Protein AF-K1TBC5-F1 (afdb_monomer_lite)

Structure (mmCIF, N/CA/C/O backbone):
data_AF-K1TBC5-F1
#
_entry.id   AF-K1TBC5-F1
#
loop_
_atom_site.group_PDB
_atom_site.id
_atom_site.type_symbol
_atom_site.label_atom_id
_atom_site.label_alt_id
_atom_site.label_comp_id
_atom_site.label_asym_id
_atom_site.label_entity_id
_atom_site.label_seq_id
_atom_site.pdbx_PDB_ins_code
_atom_site.Cartn_x
_atom_site.Cartn_y
_atom_site.Cartn_z
_atom_site.occupancy
_atom_site.B_iso_or_equiv
_atom_site.auth_seq_id
_atom_site.auth_comp_id
_atom_site.auth_asym_id
_atom_site.auth_atom_id
_atom_site.pdbx_PDB_model_num
ATOM 1 N N . MET A 1 1 ? -24.677 18.969 70.235 1.00 38.53 1 MET A N 1
ATOM 2 C CA . MET A 1 1 ? -24.499 18.097 69.056 1.00 38.53 1 MET A CA 1
ATOM 3 C C . MET A 1 1 ? -24.459 18.994 67.838 1.00 38.53 1 MET A C 1
ATOM 5 O O . MET A 1 1 ? -25.451 19.651 67.564 1.00 38.53 1 MET A O 1
ATOM 9 N N . TYR A 1 2 ? -23.302 19.089 67.189 1.00 34.50 2 TYR A N 1
ATOM 10 C CA . TYR A 1 2 ? -23.173 19.714 65.877 1.00 34.50 2 TYR A CA 1
ATOM 11 C C . TYR A 1 2 ? -23.436 18.625 64.837 1.00 34.50 2 TYR A C 1
ATOM 13 O O . TYR A 1 2 ? -22.704 17.640 64.802 1.00 34.50 2 TYR A O 1
ATOM 21 N N . PHE A 1 3 ? -24.482 18.780 64.030 1.00 36.00 3 PHE A N 1
ATOM 22 C CA . PHE A 1 3 ? -24.648 18.009 62.802 1.00 36.00 3 PHE A CA 1
ATOM 23 C C . PHE A 1 3 ? -24.231 18.915 61.645 1.00 36.00 3 PHE A C 1
ATOM 25 O O . PHE A 1 3 ? -24.979 19.806 61.251 1.00 36.00 3 PHE A O 1
ATOM 32 N N . SER A 1 4 ? -23.010 18.723 61.145 1.00 41.22 4 SER A N 1
ATOM 33 C CA . SER A 1 4 ? -22.585 19.288 59.865 1.00 41.22 4 SER A CA 1
ATOM 34 C C . SER A 1 4 ? -23.149 18.420 58.747 1.00 41.22 4 SER A C 1
ATOM 36 O O . SER A 1 4 ? -22.821 17.240 58.650 1.00 41.22 4 SER A O 1
ATOM 38 N N . ALA A 1 5 ? -23.993 19.009 57.905 1.00 41.38 5 ALA A N 1
ATOM 39 C CA . ALA A 1 5 ? -24.365 18.447 56.618 1.00 41.38 5 ALA A CA 1
ATOM 40 C C . ALA A 1 5 ? -23.248 18.769 55.613 1.00 41.38 5 ALA A C 1
ATOM 42 O O . ALA A 1 5 ? -23.143 19.900 55.143 1.00 41.38 5 ALA A O 1
ATOM 43 N N . CYS A 1 6 ? -22.398 17.791 55.296 1.00 47.84 6 CYS A N 1
ATOM 44 C CA . CYS A 1 6 ? -21.614 17.837 54.065 1.00 47.84 6 CYS A CA 1
ATOM 45 C C . CYS A 1 6 ? -22.544 17.425 52.924 1.00 47.84 6 CYS A C 1
ATOM 47 O O . CYS A 1 6 ? -22.905 16.255 52.812 1.00 47.84 6 CYS A O 1
ATOM 49 N N . GLN A 1 7 ? -22.937 18.383 52.084 1.00 46.69 7 GLN A N 1
ATOM 50 C CA . GLN A 1 7 ? -23.385 18.080 50.730 1.00 46.69 7 GLN A CA 1
ATOM 51 C C . GLN A 1 7 ? -22.176 17.512 49.983 1.00 46.69 7 GLN A C 1
ATOM 53 O O . GLN A 1 7 ? -21.317 18.254 49.512 1.00 46.69 7 GLN A O 1
ATOM 58 N N . GLY A 1 8 ? -22.078 16.184 49.945 1.00 39.03 8 GLY A N 1
ATOM 59 C CA . GLY A 1 8 ? -21.295 15.503 48.929 1.00 39.03 8 GLY A CA 1
ATOM 60 C C . GLY A 1 8 ? -21.964 15.791 47.596 1.00 39.03 8 GLY A C 1
ATOM 61 O O . GLY A 1 8 ? -23.083 15.350 47.356 1.00 39.03 8 GLY A O 1
ATOM 62 N N . SER A 1 9 ? -21.308 16.603 46.777 1.00 43.19 9 SER A N 1
ATOM 63 C CA . SER A 1 9 ? -21.609 16.755 45.361 1.00 43.19 9 SER A CA 1
ATOM 64 C C . SER A 1 9 ? -21.303 15.429 44.667 1.00 43.19 9 SER A C 1
ATOM 66 O O . SER A 1 9 ? -20.216 15.234 44.124 1.00 43.19 9 SER A O 1
ATOM 68 N N . GLU A 1 10 ? -22.232 14.487 44.769 1.00 48.06 10 GLU A N 1
ATOM 69 C CA . GLU A 1 10 ? -22.365 13.437 43.774 1.00 48.06 10 GLU A CA 1
ATOM 70 C C . GLU A 1 10 ? -22.897 14.073 42.484 1.00 48.06 10 GLU A C 1
ATOM 72 O O . GLU A 1 10 ? -23.695 15.009 42.518 1.00 48.06 10 GLU A O 1
ATOM 77 N N . GLU A 1 11 ? -22.404 13.551 41.365 1.00 47.56 11 GLU A N 1
ATOM 78 C CA . GLU A 1 11 ? -22.833 13.842 39.997 1.00 47.56 11 GLU A CA 1
ATOM 79 C C . GLU A 1 11 ? -22.470 15.220 39.439 1.00 47.56 11 GLU A C 1
ATOM 81 O O . GLU A 1 11 ? -23.257 16.159 39.401 1.00 47.56 11 GLU A O 1
ATOM 86 N N . LEU A 1 12 ? -21.261 15.274 38.882 1.00 36.78 12 LEU A N 1
ATOM 87 C CA . LEU A 1 12 ? -21.052 15.620 37.473 1.00 36.78 12 LEU A CA 1
ATOM 88 C C . LEU A 1 12 ? -19.679 15.068 37.053 1.00 36.78 12 LEU A C 1
ATOM 90 O O . LEU A 1 12 ? -18.797 15.796 36.604 1.00 36.78 12 LEU A O 1
ATOM 94 N N . GLU A 1 13 ? -19.490 13.748 37.179 1.00 40.28 13 GLU A N 1
ATOM 95 C CA . GLU A 1 13 ? -18.626 13.070 36.210 1.00 40.28 13 GLU A CA 1
ATOM 96 C C . GLU A 1 13 ? -19.380 13.128 34.886 1.00 40.28 13 GLU A C 1
ATOM 98 O O . GLU A 1 13 ? -20.190 12.272 34.541 1.00 40.28 13 GLU A O 1
ATOM 103 N N . GLN A 1 14 ? -19.175 14.233 34.176 1.00 37.25 14 GLN A N 1
ATOM 104 C CA . GLN A 1 14 ? -19.421 14.307 32.755 1.00 37.25 14 GLN A CA 1
ATOM 105 C C . GLN A 1 14 ? -18.637 13.135 32.167 1.00 37.25 14 GLN A C 1
ATOM 107 O O . GLN A 1 14 ? -17.408 13.171 32.143 1.00 37.25 14 GLN A O 1
ATOM 112 N N . SER A 1 15 ? -19.336 12.059 31.810 1.00 40.81 15 SER A N 1
ATOM 113 C CA . SER A 1 15 ? -18.762 10.887 31.170 1.00 40.81 15 SER A CA 1
ATOM 114 C C . SER A 1 15 ? -18.142 11.345 29.857 1.00 40.81 15 SER A C 1
ATOM 116 O O . SER A 1 15 ? -18.797 11.369 28.817 1.00 40.81 15 SER A O 1
ATOM 118 N N . GLN A 1 16 ? -16.882 11.773 29.916 1.00 40.97 16 GLN A N 1
ATOM 119 C CA . GLN A 1 16 ? -15.989 11.746 28.779 1.00 40.97 16 GLN A CA 1
ATOM 120 C C . GLN A 1 16 ? -15.916 10.271 28.406 1.00 40.97 16 GLN A C 1
ATOM 122 O O . GLN A 1 16 ? -15.147 9.511 28.999 1.00 40.97 16 GLN A O 1
ATOM 127 N N . GLU A 1 17 ? -16.770 9.837 27.476 1.00 48.50 17 GLU A N 1
ATOM 128 C CA . GLU A 1 17 ? -16.445 8.671 26.669 1.00 48.50 17 GLU A CA 1
ATOM 129 C C . GLU A 1 17 ? -15.002 8.891 26.226 1.00 48.50 17 GLU A C 1
ATOM 131 O O . GLU A 1 17 ? -14.695 9.863 25.535 1.00 48.50 17 GLU A O 1
ATOM 136 N N . LYS A 1 18 ? -14.080 8.071 26.740 1.00 57.72 18 LYS A N 1
ATOM 137 C CA . LYS A 1 18 ? -12.703 8.095 26.268 1.00 57.72 18 LYS A CA 1
ATOM 138 C C . LYS A 1 18 ? -12.789 7.833 24.775 1.00 57.72 18 LYS A C 1
ATOM 140 O O . LYS A 1 18 ? -13.127 6.729 24.367 1.00 57.72 18 LYS A O 1
ATOM 145 N N . GLU A 1 19 ? -12.525 8.855 23.981 1.00 74.31 19 GLU A N 1
ATOM 14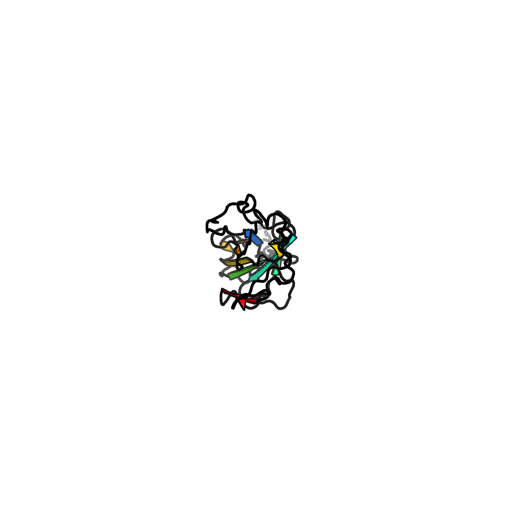6 C CA . GLU A 1 19 ? -12.468 8.734 22.537 1.00 74.31 19 GLU A CA 1
ATOM 147 C C . GLU A 1 19 ? -11.312 7.785 22.182 1.00 74.31 19 GLU A C 1
ATOM 149 O O . GLU A 1 19 ? -10.136 8.150 22.226 1.00 74.31 19 GLU A O 1
ATOM 154 N N . TYR A 1 20 ? -11.645 6.522 21.899 1.00 91.06 20 TYR A N 1
ATOM 155 C CA . TYR A 1 20 ? -10.687 5.487 21.516 1.00 91.06 20 TYR A CA 1
ATOM 156 C C . TYR A 1 20 ? -10.276 5.728 20.070 1.00 91.06 20 TYR A C 1
ATOM 158 O O . TYR A 1 20 ? -10.882 5.201 19.139 1.00 91.06 20 TYR A O 1
ATOM 166 N N . THR A 1 21 ? -9.285 6.592 19.879 1.00 94.81 21 THR A N 1
ATOM 167 C CA . THR A 1 21 ? -8.806 6.988 18.553 1.00 94.81 21 THR A CA 1
ATOM 168 C C . THR A 1 21 ? -7.843 5.959 17.968 1.00 94.81 21 THR A C 1
ATOM 170 O O . THR A 1 21 ? -7.110 5.267 18.676 1.00 94.81 21 THR A O 1
ATOM 173 N N . VAL A 1 22 ? -7.872 5.835 16.646 1.00 97.19 22 VAL A N 1
ATOM 174 C CA . VAL A 1 22 ? -6.879 5.093 15.872 1.00 97.19 22 VAL A CA 1
ATOM 175 C C . VAL A 1 22 ? -5.716 6.028 15.570 1.00 97.19 22 VAL A C 1
ATOM 177 O O . VAL A 1 22 ? -5.921 7.164 15.149 1.00 97.19 22 VAL A O 1
ATOM 180 N N . SER A 1 23 ? -4.495 5.531 15.730 1.00 97.38 23 SER A N 1
ATOM 181 C CA . SER A 1 23 ? -3.282 6.148 15.185 1.00 97.38 23 SER A CA 1
ATOM 182 C C . SER A 1 23 ? -2.530 5.136 14.325 1.00 97.38 23 SER A C 1
ATOM 184 O O . SER A 1 23 ? -2.713 3.931 14.494 1.00 97.38 23 SER A O 1
ATOM 186 N N . ILE A 1 24 ? -1.728 5.613 13.370 1.00 98.12 24 ILE A N 1
ATOM 187 C CA . ILE A 1 24 ? -1.038 4.757 12.400 1.00 98.12 24 ILE A CA 1
ATOM 188 C C . ILE A 1 24 ? 0.475 4.947 12.489 1.00 98.12 24 ILE A C 1
ATOM 190 O O . ILE A 1 24 ? 0.992 6.064 12.482 1.00 98.12 24 ILE A O 1
ATOM 194 N N . MET A 1 25 ? 1.192 3.827 12.445 1.00 97.38 25 MET A N 1
ATOM 195 C CA . MET A 1 25 ? 2.605 3.781 12.090 1.00 97.38 25 MET A CA 1
ATOM 196 C C . MET A 1 25 ? 2.773 2.841 10.899 1.00 97.38 25 MET A C 1
ATOM 198 O O . MET A 1 25 ? 2.308 1.707 10.942 1.00 97.38 25 MET A O 1
ATOM 202 N N . ALA A 1 26 ? 3.490 3.266 9.863 1.00 97.25 26 ALA A N 1
ATOM 203 C CA . ALA A 1 26 ? 3.762 2.429 8.699 1.00 97.25 26 ALA A CA 1
ATOM 204 C C . ALA A 1 26 ? 5.257 2.356 8.388 1.00 97.25 26 ALA A C 1
ATOM 206 O O . ALA A 1 26 ? 5.973 3.356 8.450 1.00 97.25 26 ALA A O 1
ATOM 207 N N . ARG A 1 27 ? 5.724 1.153 8.049 1.00 94.44 27 ARG A N 1
ATOM 208 C CA . ARG A 1 27 ? 7.062 0.875 7.522 1.00 94.44 27 ARG A CA 1
ATOM 209 C C . ARG A 1 27 ? 6.950 -0.058 6.325 1.00 94.44 27 ARG A C 1
ATOM 211 O O . ARG A 1 27 ? 6.086 -0.934 6.312 1.00 94.44 27 ARG A O 1
ATOM 218 N N . ILE A 1 28 ? 7.863 0.095 5.373 1.00 93.31 28 ILE A N 1
ATOM 219 C CA . ILE A 1 28 ? 8.010 -0.822 4.244 1.00 93.31 28 ILE A CA 1
ATOM 220 C C . ILE A 1 28 ? 8.953 -1.947 4.669 1.00 93.31 28 ILE A C 1
ATOM 222 O O . ILE A 1 28 ? 10.021 -1.717 5.244 1.00 93.31 28 ILE A O 1
ATOM 226 N N . GLY A 1 29 ? 8.501 -3.180 4.475 1.00 84.75 29 GLY A N 1
ATOM 227 C CA . GLY A 1 29 ? 9.265 -4.376 4.773 1.00 84.75 29 GLY A CA 1
ATOM 228 C C . GLY A 1 29 ? 10.440 -4.508 3.819 1.00 84.75 29 GLY A C 1
ATOM 229 O O . GLY A 1 29 ? 10.369 -4.119 2.658 1.00 84.75 29 GLY A O 1
ATOM 230 N N . LYS A 1 30 ? 11.540 -5.094 4.294 1.00 73.06 30 LYS A N 1
ATOM 231 C CA . LYS A 1 30 ? 12.637 -5.446 3.393 1.00 73.06 30 LYS A CA 1
ATOM 232 C C . LYS A 1 30 ? 12.207 -6.627 2.533 1.00 73.06 30 LYS A C 1
ATOM 234 O O . LYS A 1 30 ? 11.885 -7.689 3.066 1.00 73.06 30 LYS A O 1
ATOM 239 N N . THR A 1 31 ? 12.286 -6.479 1.220 1.00 58.56 31 THR A N 1
ATOM 240 C CA . THR A 1 31 ? 12.193 -7.615 0.304 1.00 58.56 31 THR A CA 1
ATOM 241 C C . THR A 1 31 ? 13.450 -8.463 0.479 1.00 58.56 31 THR A C 1
ATOM 243 O O . THR A 1 31 ? 14.538 -8.089 0.045 1.00 58.56 31 THR A O 1
ATOM 246 N N . VAL A 1 32 ? 13.341 -9.592 1.181 1.00 50.19 32 VAL A N 1
ATOM 247 C CA . VAL A 1 32 ? 14.464 -10.526 1.329 1.00 50.19 32 VAL A CA 1
ATOM 248 C C . VAL A 1 32 ? 14.518 -11.415 0.088 1.00 50.19 32 VAL A C 1
ATOM 250 O O . VAL A 1 32 ? 13.864 -12.448 0.025 1.00 50.19 32 VAL A O 1
ATOM 253 N N . SER A 1 33 ? 15.289 -11.005 -0.917 1.00 46.41 33 SER A N 1
ATOM 254 C CA . SER A 1 33 ? 15.891 -11.917 -1.896 1.00 46.41 33 SER A CA 1
ATOM 255 C C . SER A 1 33 ? 17.035 -11.202 -2.610 1.00 46.41 33 SER A C 1
ATOM 257 O O . SER A 1 33 ? 16.839 -10.151 -3.214 1.00 46.41 33 SER A O 1
ATOM 259 N N . GLY A 1 34 ? 18.245 -11.750 -2.479 1.00 46.91 34 GLY A N 1
ATOM 260 C CA . GLY A 1 34 ? 19.481 -11.144 -2.961 1.00 46.91 34 GLY A CA 1
ATOM 261 C C . GLY A 1 34 ? 19.455 -10.883 -4.464 1.00 46.91 34 GLY A C 1
ATOM 262 O O . GLY A 1 34 ? 19.317 -11.806 -5.270 1.00 46.91 34 GLY A O 1
ATOM 263 N N . ALA A 1 35 ? 19.636 -9.620 -4.843 1.00 42.94 35 ALA A N 1
ATOM 264 C CA . ALA A 1 35 ? 19.900 -9.261 -6.222 1.00 42.94 35 ALA A CA 1
ATOM 265 C C . ALA A 1 35 ? 21.203 -9.943 -6.681 1.00 42.94 35 ALA A C 1
ATOM 267 O O . ALA A 1 35 ? 22.221 -9.911 -5.991 1.00 42.94 35 ALA A O 1
ATOM 268 N N . ARG A 1 36 ? 21.188 -10.566 -7.868 1.00 49.94 36 ARG A N 1
ATOM 269 C CA . ARG A 1 36 ? 22.409 -11.087 -8.520 1.00 49.94 36 ARG A CA 1
ATOM 270 C C . ARG A 1 36 ? 23.347 -9.966 -9.001 1.00 49.94 36 ARG A C 1
ATOM 272 O O . ARG A 1 36 ? 24.474 -10.251 -9.390 1.00 49.94 36 ARG A O 1
ATOM 279 N N . TYR A 1 37 ? 22.891 -8.713 -8.951 1.00 44.16 37 TYR A N 1
ATOM 280 C CA . TYR A 1 37 ? 23.628 -7.505 -9.309 1.00 44.16 37 TYR A CA 1
ATOM 281 C C . TYR A 1 37 ? 23.342 -6.429 -8.259 1.00 44.16 37 TYR A C 1
ATOM 283 O O . TYR A 1 37 ? 22.187 -6.230 -7.919 1.00 44.16 37 TYR A O 1
ATOM 291 N N . LEU A 1 38 ? 24.380 -5.767 -7.744 1.00 43.88 38 LEU A N 1
ATOM 292 C CA . LEU A 1 38 ? 24.268 -4.701 -6.743 1.00 43.88 38 LEU A CA 1
ATOM 293 C C . LEU A 1 38 ? 24.361 -3.335 -7.440 1.00 43.88 38 LEU A C 1
ATOM 295 O O . LEU A 1 38 ? 25.296 -3.108 -8.210 1.00 43.88 38 LEU A O 1
ATOM 299 N N . GLN A 1 39 ? 23.429 -2.423 -7.160 1.00 50.69 39 GLN A N 1
ATOM 300 C CA . GLN A 1 39 ? 23.577 -0.985 -7.433 1.00 50.69 39 GLN A CA 1
ATOM 301 C C . GLN A 1 39 ? 23.399 -0.166 -6.149 1.00 50.69 39 GLN A C 1
ATOM 303 O O . GLN A 1 39 ? 22.662 -0.567 -5.251 1.00 50.69 39 GLN A O 1
ATOM 308 N N . ASP A 1 40 ? 24.043 1.005 -6.089 1.00 47.47 40 ASP A N 1
ATOM 309 C CA . ASP A 1 40 ? 24.124 1.858 -4.890 1.00 47.47 40 ASP A CA 1
ATOM 310 C C . ASP A 1 40 ? 22.755 2.293 -4.329 1.00 47.47 40 ASP A C 1
ATOM 312 O O . ASP A 1 40 ? 22.625 2.507 -3.124 1.00 47.47 40 ASP A O 1
ATOM 316 N N . HIS A 1 41 ? 21.713 2.353 -5.166 1.00 51.91 41 HIS A N 1
ATOM 317 C CA . HIS A 1 41 ? 20.349 2.714 -4.756 1.00 51.91 41 HIS A CA 1
ATOM 318 C C . HIS A 1 41 ? 19.485 1.525 -4.295 1.00 51.91 41 HIS A C 1
ATOM 320 O O . HIS A 1 41 ? 18.437 1.741 -3.697 1.00 51.91 41 HIS A O 1
ATOM 326 N N . GLU A 1 42 ? 19.916 0.276 -4.507 1.00 55.31 42 GLU A N 1
ATOM 327 C CA . GLU A 1 42 ? 19.151 -0.931 -4.132 1.00 55.31 42 GLU A CA 1
ATOM 328 C C . GLU A 1 42 ? 19.376 -1.351 -2.662 1.00 55.31 42 GLU A C 1
ATOM 330 O O . GLU A 1 42 ? 18.675 -2.219 -2.147 1.00 55.31 42 GLU A O 1
ATOM 335 N N . ASN A 1 43 ? 20.331 -0.718 -1.964 1.00 53.31 43 ASN A N 1
ATOM 336 C CA . ASN A 1 43 ? 20.623 -0.960 -0.542 1.00 53.31 43 ASN A CA 1
ATOM 337 C C . ASN A 1 43 ? 19.919 0.019 0.414 1.00 53.31 43 ASN A C 1
ATOM 339 O O . ASN A 1 43 ? 19.998 -0.154 1.636 1.00 53.31 43 ASN A O 1
ATOM 343 N N . ALA A 1 44 ? 19.263 1.058 -0.109 1.00 60.28 44 ALA A N 1
ATOM 344 C CA . ALA A 1 44 ? 18.490 1.975 0.716 1.00 60.28 44 ALA A CA 1
ATOM 345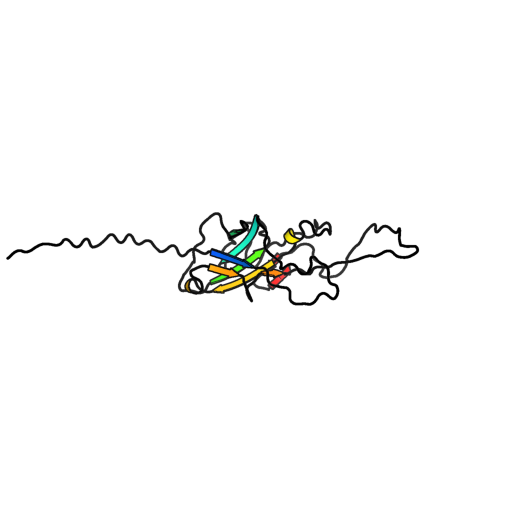 C C . ALA A 1 44 ? 17.267 1.240 1.281 1.00 60.28 44 ALA A C 1
ATOM 347 O O . ALA A 1 44 ? 16.569 0.517 0.573 1.00 60.28 44 ALA A O 1
ATOM 348 N N . ILE A 1 45 ? 17.016 1.402 2.580 1.00 69.12 45 ILE A N 1
ATOM 349 C CA . ILE A 1 45 ? 15.791 0.884 3.190 1.00 69.12 45 ILE A CA 1
ATOM 350 C C . ILE A 1 45 ? 14.630 1.651 2.558 1.00 69.12 45 ILE A C 1
ATOM 352 O O . ILE A 1 45 ? 14.582 2.872 2.694 1.00 69.12 45 ILE A O 1
ATOM 356 N N . ALA A 1 46 ? 13.720 0.946 1.882 1.00 83.44 46 ALA A N 1
ATOM 357 C CA . ALA A 1 46 ? 12.501 1.547 1.359 1.00 83.44 46 ALA A CA 1
ATOM 358 C C . ALA A 1 46 ? 11.745 2.246 2.499 1.00 83.44 46 ALA A C 1
ATOM 360 O O . ALA A 1 46 ? 11.546 1.683 3.582 1.00 83.44 46 ALA A O 1
ATOM 361 N N . SER A 1 47 ? 11.358 3.494 2.269 1.00 89.75 47 SER A N 1
ATOM 362 C CA . SER A 1 47 ? 10.709 4.334 3.268 1.00 89.75 47 SER A CA 1
ATOM 363 C C . SER A 1 47 ? 9.688 5.240 2.612 1.00 89.75 47 SER A C 1
ATOM 365 O O . SER A 1 47 ? 9.925 5.730 1.512 1.00 89.75 47 SER A O 1
ATOM 367 N N . PHE A 1 48 ? 8.612 5.523 3.339 1.00 93.94 48 PHE A N 1
ATOM 368 C CA . PHE A 1 48 ? 7.668 6.559 2.949 1.00 93.94 48 PHE A CA 1
ATOM 369 C C . PHE A 1 48 ? 8.316 7.943 3.031 1.00 93.94 48 PHE A C 1
ATOM 371 O O . PHE A 1 48 ? 9.071 8.244 3.963 1.00 93.94 48 PHE A O 1
ATOM 378 N N . SER A 1 49 ? 8.000 8.777 2.055 1.00 93.69 49 SER A N 1
ATOM 379 C CA . SER A 1 49 ? 8.421 10.163 1.933 1.00 93.69 49 SER A CA 1
ATOM 380 C C . SER A 1 49 ? 7.315 11.105 2.382 1.00 93.69 49 SER A C 1
ATOM 382 O O . SER A 1 49 ? 6.132 10.768 2.417 1.00 93.69 49 SER A O 1
ATOM 384 N N . LYS A 1 50 ? 7.693 12.332 2.748 1.00 95.31 50 LYS A N 1
ATOM 385 C CA . LYS A 1 50 ? 6.712 13.373 3.063 1.00 95.31 50 LYS A CA 1
ATOM 386 C C . LYS A 1 50 ? 5.722 13.507 1.902 1.00 95.31 50 LYS A C 1
ATOM 388 O O . LYS A 1 50 ? 6.150 13.576 0.757 1.00 95.31 50 LYS A O 1
ATOM 393 N N . THR A 1 51 ? 4.438 13.632 2.226 1.00 94.38 51 THR A N 1
ATOM 394 C CA . THR A 1 51 ? 3.277 13.682 1.316 1.00 94.38 51 THR A CA 1
ATOM 395 C C . THR A 1 51 ? 2.779 12.351 0.766 1.00 94.38 51 THR A C 1
ATOM 397 O O . THR A 1 51 ? 1.689 12.352 0.197 1.00 94.38 51 THR A O 1
ATOM 400 N N . ASP A 1 52 ? 3.476 11.239 1.022 1.00 95.88 52 ASP A N 1
ATOM 401 C CA . ASP A 1 52 ? 2.925 9.913 0.743 1.00 95.88 52 ASP A CA 1
ATOM 402 C C . ASP A 1 52 ? 1.617 9.709 1.496 1.00 95.88 52 ASP A C 1
ATOM 404 O O . ASP A 1 52 ? 1.491 10.066 2.673 1.00 95.88 52 ASP A O 1
ATOM 408 N N . ASP A 1 53 ? 0.647 9.102 0.823 1.00 96.94 53 ASP A N 1
ATOM 409 C CA . ASP A 1 53 ? -0.643 8.789 1.398 1.00 96.94 53 ASP A CA 1
ATOM 410 C C . ASP A 1 53 ? -1.046 7.328 1.205 1.00 96.94 53 ASP A C 1
ATOM 412 O O . ASP A 1 53 ? -0.828 6.705 0.167 1.00 96.94 53 ASP A O 1
ATOM 416 N N . ILE A 1 54 ? -1.660 6.778 2.249 1.00 97.69 54 ILE A N 1
ATOM 417 C CA . ILE A 1 54 ? -2.155 5.403 2.302 1.00 97.69 54 ILE A CA 1
ATOM 418 C C . ILE A 1 54 ? -3.653 5.399 2.568 1.00 97.69 54 ILE A C 1
ATOM 420 O O . ILE A 1 54 ? -4.181 6.276 3.258 1.00 97.69 54 ILE A O 1
ATOM 424 N N . GLY A 1 55 ? -4.341 4.393 2.043 1.00 97.31 55 GLY A N 1
ATOM 425 C CA . GLY A 1 55 ? -5.702 4.078 2.461 1.00 97.31 55 GLY A CA 1
ATOM 426 C C . GLY A 1 55 ? -5.678 2.982 3.517 1.00 97.31 55 GLY A C 1
ATOM 427 O O . GLY A 1 55 ? -4.954 2.001 3.361 1.00 97.31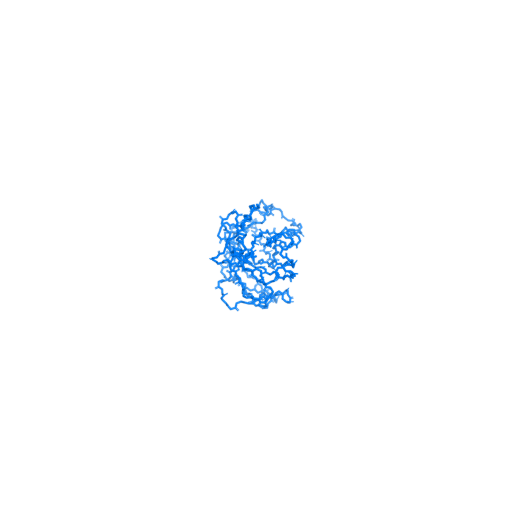 55 GLY A O 1
ATOM 428 N N . VAL A 1 56 ? -6.456 3.144 4.589 1.00 97.75 56 VAL A N 1
ATOM 429 C CA . VAL A 1 56 ? -6.567 2.161 5.677 1.00 97.75 56 VAL A CA 1
ATOM 430 C C . VAL A 1 56 ? -8.028 1.796 5.910 1.00 97.75 56 VAL A C 1
ATOM 432 O O . VAL A 1 56 ? -8.845 2.657 6.231 1.00 97.75 56 VAL A O 1
ATOM 435 N N . PHE A 1 57 ? -8.348 0.513 5.785 1.00 97.31 57 PHE A N 1
ATOM 436 C CA . PHE A 1 57 ? -9.644 -0.074 6.114 1.00 97.31 57 PHE A CA 1
ATOM 437 C C . PHE A 1 57 ? -9.639 -0.616 7.552 1.00 97.31 57 PHE A C 1
ATOM 439 O O . PHE A 1 57 ? -8.628 -1.168 7.991 1.00 97.31 57 PHE A O 1
ATOM 446 N N . MET A 1 58 ? -10.778 -0.533 8.251 1.00 97.00 58 MET A N 1
ATOM 447 C CA . MET A 1 58 ? -11.047 -1.261 9.501 1.00 97.00 58 MET A CA 1
ATOM 448 C C . MET A 1 58 ? -12.179 -2.271 9.265 1.00 97.00 58 MET A C 1
ATOM 450 O O . MET A 1 58 ? -13.355 -1.915 9.133 1.00 97.00 58 MET A O 1
ATOM 454 N N . ASP A 1 59 ? -11.813 -3.547 9.199 1.00 95.69 59 ASP A N 1
ATOM 455 C CA . ASP A 1 59 ? -12.651 -4.676 8.794 1.00 95.69 59 ASP A CA 1
ATOM 456 C C . ASP A 1 59 ? -13.239 -4.533 7.384 1.00 95.69 59 ASP A C 1
ATOM 458 O O . ASP A 1 59 ? -12.575 -4.894 6.417 1.00 95.69 59 ASP A O 1
ATOM 462 N N . ASN A 1 60 ? -14.484 -4.061 7.272 1.00 93.38 60 ASN A N 1
ATOM 463 C CA . ASN A 1 60 ? -15.253 -3.922 6.029 1.00 93.38 60 ASN A CA 1
ATOM 464 C C . ASN A 1 60 ? -15.673 -2.462 5.768 1.00 93.38 60 ASN A C 1
ATOM 466 O O . ASN A 1 60 ? -16.503 -2.213 4.896 1.00 93.38 60 ASN A O 1
ATOM 470 N N . ASP A 1 61 ? -15.165 -1.506 6.552 1.00 92.44 61 ASP A N 1
ATOM 471 C CA . ASP A 1 61 ? -15.467 -0.088 6.333 1.00 92.44 61 ASP A CA 1
ATOM 472 C C . ASP A 1 61 ? -14.770 0.449 5.091 1.00 92.44 61 ASP A C 1
ATOM 474 O O . ASP A 1 61 ? -13.908 -0.204 4.517 1.00 92.44 61 ASP A O 1
ATOM 478 N N . SER A 1 62 ? -15.125 1.669 4.694 1.00 92.31 62 SER A N 1
ATOM 479 C CA . SER A 1 62 ? -14.405 2.413 3.664 1.00 92.31 62 SER A CA 1
ATOM 480 C C . SER A 1 62 ? -12.991 2.780 4.117 1.00 92.31 62 SER A C 1
ATOM 482 O O . SER A 1 62 ? -12.750 3.034 5.299 1.00 92.31 62 SER A O 1
ATOM 484 N N . ALA A 1 63 ? -12.064 2.859 3.160 1.00 94.81 63 ALA A N 1
ATOM 485 C CA . ALA A 1 63 ? -10.712 3.319 3.434 1.00 94.81 63 ALA A CA 1
ATOM 486 C C . ALA A 1 63 ? -10.722 4.758 3.958 1.00 94.81 63 ALA A C 1
ATOM 488 O O . ALA A 1 63 ? -11.344 5.651 3.376 1.00 94.81 63 ALA A O 1
ATOM 489 N N . VAL A 1 64 ? -9.975 4.990 5.033 1.00 95.75 64 VAL A N 1
ATOM 490 C CA . VAL A 1 64 ? -9.615 6.332 5.479 1.00 95.75 64 VAL A CA 1
ATOM 491 C C . VAL A 1 64 ? -8.239 6.669 4.929 1.00 95.75 64 VAL A C 1
ATOM 493 O O . VAL A 1 64 ? -7.308 5.871 5.035 1.00 95.75 64 VAL A O 1
ATOM 496 N N . ARG A 1 65 ? -8.112 7.865 4.357 1.00 97.00 65 ARG A N 1
ATOM 497 C CA . ARG A 1 65 ? -6.846 8.395 3.857 1.00 97.00 65 ARG A CA 1
ATOM 498 C C . ARG A 1 65 ? -5.978 8.892 5.011 1.00 97.00 65 ARG A C 1
ATOM 500 O O . ARG A 1 65 ? -6.437 9.699 5.823 1.00 97.00 65 ARG A O 1
ATOM 507 N N . TRP A 1 66 ? -4.722 8.466 5.026 1.00 97.88 66 TRP A N 1
ATOM 508 C CA . TRP A 1 66 ? -3.685 8.946 5.935 1.00 97.88 66 TRP A CA 1
ATOM 509 C C . TRP A 1 66 ? -2.517 9.504 5.134 1.00 97.88 66 TRP A C 1
ATOM 511 O O . TRP A 1 66 ? -2.123 8.894 4.150 1.00 97.88 66 TRP A O 1
ATOM 521 N N . ILE A 1 67 ? -1.959 10.634 5.557 1.00 97.88 67 ILE A N 1
ATOM 522 C CA . ILE A 1 67 ? -0.862 11.333 4.879 1.00 97.88 67 ILE A CA 1
ATOM 523 C C . ILE A 1 67 ? 0.336 11.398 5.819 1.00 97.88 67 ILE A C 1
ATOM 525 O O . ILE A 1 67 ? 0.197 11.788 6.984 1.00 97.88 67 ILE A O 1
ATOM 529 N N . PHE A 1 68 ? 1.511 11.048 5.309 1.00 97.88 68 PHE A N 1
ATOM 530 C CA . PHE A 1 68 ? 2.763 11.144 6.037 1.00 97.88 68 PHE A CA 1
ATOM 531 C C . PHE A 1 68 ? 3.333 12.565 5.967 1.00 97.88 68 PHE A C 1
ATOM 533 O O . PHE A 1 68 ? 3.632 13.092 4.894 1.00 97.88 68 PHE A O 1
ATOM 540 N N . ASP A 1 69 ? 3.526 13.202 7.121 1.00 95.94 69 ASP A N 1
ATOM 541 C CA . ASP A 1 69 ? 4.085 14.561 7.203 1.00 95.94 69 ASP A CA 1
ATOM 542 C C . ASP A 1 69 ? 5.632 14.597 7.211 1.00 95.94 69 ASP A C 1
ATOM 544 O O . ASP A 1 69 ? 6.235 15.676 7.184 1.00 95.94 69 ASP A O 1
ATOM 548 N N . GLY A 1 70 ? 6.269 13.419 7.202 1.00 94.06 70 GLY A N 1
ATOM 549 C CA . GLY A 1 70 ? 7.711 13.210 7.371 1.00 94.06 70 GLY A CA 1
ATOM 550 C C . GLY A 1 70 ? 8.104 12.667 8.753 1.00 94.06 70 GLY A C 1
ATOM 551 O O . GLY A 1 70 ? 9.230 12.212 8.932 1.00 94.06 70 GLY A O 1
ATOM 552 N N . THR A 1 71 ? 7.188 12.694 9.721 1.00 94.25 71 THR A N 1
ATOM 553 C CA . THR A 1 71 ? 7.361 12.187 11.094 1.00 94.25 71 THR A CA 1
ATOM 554 C C . THR A 1 71 ? 6.214 11.268 11.507 1.00 94.25 71 THR A C 1
ATOM 556 O O . THR A 1 71 ? 6.450 10.226 12.118 1.00 94.25 71 THR A O 1
ATOM 559 N N . SER A 1 72 ? 4.976 11.631 11.176 1.00 95.38 72 SER A N 1
ATOM 560 C CA . SER A 1 72 ? 3.760 10.955 11.614 1.00 95.38 72 SER A CA 1
ATOM 561 C C . SER A 1 72 ? 2.736 10.815 10.489 1.00 95.38 72 SER A C 1
ATOM 563 O O . SER A 1 72 ? 2.767 11.547 9.497 1.00 95.38 72 SER A O 1
ATOM 565 N N . TRP A 1 73 ? 1.837 9.842 10.641 1.00 98.06 73 TRP A N 1
ATOM 566 C CA . TRP A 1 73 ? 0.680 9.669 9.768 1.00 98.06 73 TRP A CA 1
ATOM 567 C C . TRP A 1 73 ? -0.508 10.420 10.351 1.00 98.06 73 TRP A C 1
ATOM 569 O 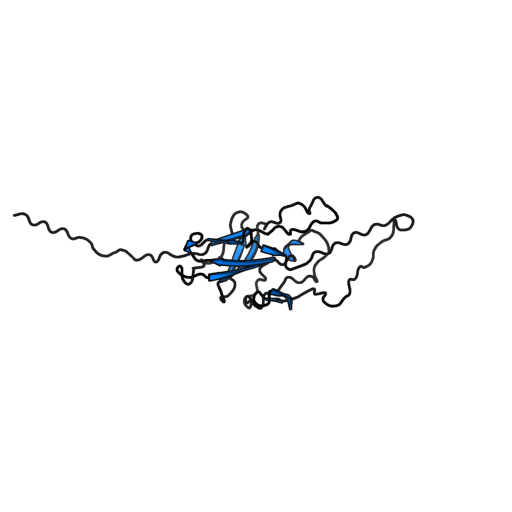O . TRP A 1 73 ? -0.886 10.202 11.502 1.00 98.06 73 TRP A O 1
ATOM 579 N N . THR A 1 74 ? -1.117 11.280 9.543 1.00 97.12 74 THR A N 1
ATOM 580 C CA . THR A 1 74 ? -2.251 12.120 9.948 1.00 97.12 74 THR A CA 1
ATOM 581 C C . THR A 1 74 ? -3.431 11.925 9.009 1.00 97.12 74 THR A C 1
ATOM 583 O O . THR A 1 74 ? -3.266 11.506 7.867 1.00 97.12 74 THR A O 1
ATOM 586 N N . THR A 1 75 ? -4.637 12.222 9.477 1.00 96.38 75 THR A N 1
ATOM 587 C CA . THR A 1 75 ? -5.860 12.155 8.672 1.00 96.38 75 THR A CA 1
ATOM 588 C C . THR A 1 75 ? -6.739 13.370 8.963 1.00 96.38 75 THR A C 1
ATOM 590 O O . THR A 1 75 ? -6.597 14.010 10.004 1.00 96.38 75 THR A O 1
ATOM 593 N N . GLU A 1 76 ? -7.633 13.718 8.037 1.00 92.88 76 GLU A N 1
ATOM 594 C CA . GLU A 1 76 ? -8.468 14.924 8.140 1.00 92.88 76 GLU A CA 1
ATOM 595 C C . GLU A 1 76 ? -9.480 14.859 9.289 1.00 92.88 76 GLU A C 1
ATOM 597 O O . GLU A 1 76 ? -9.849 15.889 9.852 1.00 92.88 76 GLU A O 1
ATOM 602 N N . LYS A 1 77 ? -9.959 13.656 9.622 1.00 91.00 77 LYS A N 1
ATOM 603 C CA . LYS A 1 77 ? -10.953 13.430 10.675 1.00 91.00 77 LYS A CA 1
ATOM 604 C C . LYS A 1 77 ? -10.498 12.307 11.585 1.00 91.00 77 LYS A C 1
ATOM 606 O O . LYS A 1 77 ? -10.046 11.277 11.093 1.00 91.00 77 LYS A O 1
ATOM 611 N N . SER A 1 78 ? -10.692 12.483 12.890 1.00 93.12 78 SER A N 1
ATOM 612 C CA . SER A 1 78 ? -10.439 11.431 13.872 1.00 93.12 78 SER A CA 1
ATOM 613 C C . SER A 1 78 ? -11.152 10.141 13.477 1.00 93.12 78 SER A C 1
ATOM 615 O O . SER A 1 78 ? -12.347 10.138 13.172 1.00 93.12 78 SER A O 1
ATOM 617 N N . VAL A 1 79 ? -10.396 9.049 13.487 1.00 95.44 79 VAL A N 1
ATOM 618 C CA . VAL A 1 79 ? -10.908 7.694 13.295 1.00 95.44 79 VAL A CA 1
ATOM 619 C C . VAL A 1 79 ? -10.994 7.050 14.664 1.00 95.44 79 VAL A C 1
ATOM 621 O O . VAL A 1 79 ? -10.046 7.138 15.444 1.00 95.44 79 VAL A O 1
ATOM 624 N N . PHE A 1 80 ? -12.114 6.400 14.954 1.00 95.25 80 PHE A N 1
ATOM 625 C CA . PHE A 1 80 ? -12.357 5.760 16.240 1.00 95.25 80 PHE A CA 1
ATOM 626 C C . PHE A 1 80 ? -12.436 4.248 16.075 1.00 95.25 80 PHE A C 1
ATOM 628 O O . PHE A 1 80 ? -12.913 3.745 15.058 1.00 95.25 80 PHE A O 1
ATOM 635 N N . TRP A 1 81 ? -11.969 3.527 17.087 1.00 95.25 81 TRP A N 1
ATOM 636 C CA . TRP A 1 81 ? -12.156 2.086 17.192 1.00 95.25 81 TRP A CA 1
ATOM 637 C C . TRP A 1 81 ? -13.646 1.767 17.319 1.00 95.25 81 TRP A C 1
ATOM 639 O O . TRP A 1 81 ? -14.332 2.360 18.150 1.00 95.25 81 TRP A O 1
ATOM 649 N N . LYS A 1 82 ? -14.142 0.815 16.520 1.00 91.62 82 LYS A N 1
ATOM 650 C CA . LYS A 1 82 ? -15.546 0.373 16.579 1.00 91.62 82 LYS A CA 1
ATOM 651 C C . LYS A 1 82 ? -15.890 -0.268 17.920 1.00 91.62 82 LYS A C 1
ATOM 653 O O . LYS A 1 82 ? -16.912 0.062 18.510 1.00 91.62 82 LYS A O 1
ATOM 658 N N . ASP A 1 83 ? -15.036 -1.175 18.394 1.00 90.75 83 ASP A N 1
ATOM 659 C CA . ASP A 1 83 ? -15.114 -1.758 19.731 1.00 90.75 83 ASP A CA 1
ATOM 660 C C . ASP A 1 83 ? -13.703 -1.970 20.282 1.00 90.75 83 ASP A C 1
ATOM 662 O O . ASP A 1 83 ? -12.929 -2.793 19.796 1.00 90.75 83 ASP A O 1
ATOM 666 N N . LYS A 1 84 ? -13.356 -1.247 21.349 1.00 87.69 84 LYS A N 1
ATOM 667 C CA . LYS A 1 84 ? -12.030 -1.366 21.967 1.00 87.69 84 LYS A CA 1
ATOM 668 C C . LYS A 1 84 ? -11.742 -2.753 22.549 1.00 87.69 84 LYS A C 1
ATOM 670 O O . LYS A 1 84 ? -10.581 -3.095 22.748 1.00 87.69 84 LYS A O 1
ATOM 675 N N . ASN A 1 85 ? -12.783 -3.518 22.883 1.00 88.69 85 ASN A N 1
ATOM 676 C CA . ASN A 1 85 ? -12.652 -4.805 23.561 1.00 88.69 85 ASN A CA 1
ATOM 677 C C . ASN A 1 85 ? -12.532 -5.969 22.569 1.00 88.69 85 ASN A C 1
ATOM 679 O O . ASN A 1 85 ? -12.352 -7.109 22.995 1.00 88.69 85 ASN A O 1
ATOM 683 N N . GLN A 1 86 ? -12.646 -5.697 21.267 1.00 94.31 86 GLN A N 1
ATOM 684 C CA . GLN A 1 86 ? -12.536 -6.696 20.214 1.00 94.31 86 GLN A CA 1
ATOM 685 C C . GLN A 1 86 ? -11.291 -6.469 19.363 1.00 94.31 86 GLN A C 1
ATOM 687 O O . GLN A 1 86 ? -10.705 -5.386 19.314 1.00 94.31 86 GLN A O 1
ATOM 692 N N . GLU A 1 87 ? -10.862 -7.538 18.701 1.00 97.31 87 GLU A N 1
ATOM 693 C CA . GLU A 1 87 ? -9.863 -7.429 17.651 1.00 97.31 87 GLU A CA 1
ATOM 694 C C . GLU A 1 87 ? -10.519 -6.954 16.358 1.00 97.31 87 GLU A C 1
ATOM 696 O O . GLU A 1 87 ? -11.538 -7.499 15.937 1.00 97.31 87 GLU A O 1
ATOM 701 N N . HIS A 1 88 ? -9.857 -6.024 15.684 1.00 97.81 88 HIS A N 1
ATOM 702 C CA . HIS A 1 88 ? -10.210 -5.565 14.350 1.00 97.81 88 HIS A CA 1
ATOM 703 C C . HIS A 1 88 ? -9.077 -5.888 13.381 1.00 97.81 88 HIS A C 1
ATOM 705 O O . HIS A 1 88 ? -7.900 -5.908 13.759 1.00 97.81 88 HIS A O 1
ATOM 711 N N . THR A 1 89 ? -9.424 -6.160 12.124 1.00 98.06 89 THR A N 1
ATOM 712 C CA . THR A 1 89 ? -8.434 -6.354 11.061 1.00 98.06 89 THR A CA 1
ATOM 713 C C . THR A 1 89 ? -8.285 -5.073 10.269 1.00 98.06 89 THR A C 1
ATOM 715 O O . THR A 1 89 ? -9.227 -4.599 9.638 1.00 98.06 89 THR A O 1
ATOM 718 N N . PHE A 1 90 ? -7.078 -4.528 10.281 1.00 98.44 90 PHE A N 1
ATOM 719 C CA . PHE A 1 90 ? -6.713 -3.365 9.501 1.00 98.44 90 PHE A CA 1
ATOM 720 C C . PHE A 1 90 ? -6.017 -3.809 8.228 1.00 98.44 90 PHE A C 1
ATOM 722 O O . PHE A 1 90 ? -5.085 -4.614 8.275 1.00 98.44 90 PHE A O 1
ATOM 729 N N . TYR A 1 91 ? -6.449 -3.252 7.106 1.00 98.50 91 TYR A N 1
ATOM 730 C CA . TYR A 1 91 ? -5.834 -3.452 5.799 1.00 98.50 91 TYR A CA 1
ATOM 731 C C . TYR A 1 91 ? -5.375 -2.099 5.288 1.00 98.50 91 TYR A C 1
ATOM 733 O O . TYR A 1 91 ? -6.132 -1.136 5.375 1.00 98.50 91 TYR A O 1
ATOM 741 N N . ALA A 1 92 ? -4.156 -2.009 4.775 1.00 98.31 92 ALA A N 1
ATOM 742 C CA . ALA A 1 92 ? -3.609 -0.752 4.299 1.00 98.31 92 ALA A CA 1
ATOM 743 C C . ALA A 1 92 ? -2.919 -0.916 2.951 1.00 98.31 92 ALA A C 1
ATOM 745 O O . ALA A 1 92 ? -2.265 -1.929 2.712 1.00 98.31 92 ALA A O 1
ATOM 746 N N . TYR A 1 93 ? -3.054 0.079 2.083 1.00 98.00 93 TYR A N 1
ATOM 747 C CA . TYR A 1 93 ? -2.458 0.079 0.750 1.00 98.00 93 TYR A CA 1
ATOM 748 C C . TYR A 1 93 ? -1.850 1.437 0.409 1.00 98.00 93 TYR A C 1
ATOM 750 O O . TYR A 1 93 ? -2.273 2.471 0.930 1.00 98.00 93 TYR A O 1
ATOM 758 N N . TYR A 1 94 ? -0.854 1.404 -0.469 1.00 97.56 94 TYR A N 1
ATOM 759 C CA . TYR A 1 94 ? -0.152 2.560 -1.013 1.00 97.56 94 TYR A CA 1
ATOM 760 C C . TYR A 1 94 ? 0.018 2.394 -2.533 1.00 97.56 94 TYR A C 1
ATOM 762 O O . TYR A 1 94 ? 0.271 1.270 -2.976 1.00 97.56 94 TYR A O 1
ATOM 770 N N . PRO A 1 95 ? -0.045 3.481 -3.319 1.00 95.62 95 PRO A N 1
ATOM 771 C CA . PRO A 1 95 ? -0.529 4.803 -2.922 1.00 95.62 95 PRO A CA 1
ATOM 772 C C . PRO A 1 95 ? -2.058 4.817 -2.795 1.00 95.62 95 PRO A C 1
ATOM 774 O O . PRO A 1 95 ? -2.760 3.972 -3.357 1.00 95.62 95 PRO A O 1
ATOM 777 N N . HIS A 1 96 ? -2.598 5.781 -2.054 1.00 94.81 96 HIS A N 1
ATOM 778 C CA . HIS A 1 96 ? -4.043 5.975 -1.984 1.00 94.81 96 HIS A CA 1
ATOM 779 C C . HIS A 1 96 ? -4.583 6.505 -3.326 1.00 94.81 96 HIS A C 1
ATOM 781 O O . HIS A 1 96 ? -4.156 7.543 -3.824 1.00 94.81 96 HIS A O 1
ATOM 787 N N . SER A 1 97 ? -5.569 5.822 -3.916 1.00 85.31 97 SER A N 1
ATOM 788 C CA . SER A 1 97 ? -6.022 6.121 -5.287 1.00 85.31 97 SER A CA 1
ATOM 789 C C . SER A 1 97 ? -6.901 7.375 -5.409 1.00 85.31 97 SER A C 1
ATOM 791 O O . SER A 1 97 ? -7.209 7.821 -6.516 1.00 85.31 97 SER A O 1
ATOM 793 N N . GLY A 1 98 ? -7.373 7.925 -4.283 1.00 81.44 98 GLY A N 1
ATOM 794 C CA . GLY A 1 98 ? -8.342 9.025 -4.255 1.00 81.44 98 GLY A CA 1
ATOM 795 C C . GLY A 1 98 ? -9.787 8.608 -4.562 1.00 81.44 98 GLY A C 1
ATOM 796 O O . GLY A 1 98 ? -10.689 9.449 -4.518 1.00 81.44 98 GLY A O 1
ATOM 797 N N . SER A 1 99 ? -10.038 7.331 -4.868 1.00 77.00 99 SER A N 1
ATOM 798 C CA . SER A 1 99 ? -11.369 6.821 -5.200 1.00 77.00 99 SER A CA 1
ATOM 799 C C . SER A 1 99 ? -12.215 6.574 -3.949 1.00 77.00 99 SER A C 1
ATOM 801 O O . SER A 1 99 ? -11.817 5.868 -3.031 1.00 77.00 99 SER A O 1
ATOM 803 N N . LYS A 1 100 ? -13.449 7.093 -3.939 1.00 70.19 100 LYS A N 1
ATOM 804 C CA . LYS A 1 100 ? -14.421 6.849 -2.855 1.00 70.19 100 LYS A CA 1
ATOM 805 C C . LYS A 1 100 ? -15.141 5.500 -2.953 1.00 70.19 100 LYS A C 1
ATOM 807 O O . LYS A 1 100 ? -15.896 5.161 -2.050 1.00 70.19 100 LYS A O 1
ATOM 812 N N . ALA A 1 101 ? -14.971 4.776 -4.058 1.00 73.50 101 ALA A N 1
ATOM 813 C CA . ALA A 1 101 ? -15.686 3.528 -4.338 1.00 73.50 101 ALA A CA 1
ATOM 814 C C . ALA A 1 101 ? -14.872 2.269 -3.985 1.00 73.50 101 ALA A C 1
ATOM 816 O O . ALA A 1 101 ? -15.254 1.167 -4.371 1.00 73.50 101 ALA A O 1
ATOM 817 N N . GLU A 1 102 ? -13.735 2.425 -3.307 1.00 83.94 102 GLU A N 1
ATOM 818 C CA . GLU A 1 102 ? -12.871 1.298 -2.968 1.00 83.94 102 GLU A CA 1
ATOM 819 C C . GLU A 1 102 ? -13.398 0.508 -1.775 1.00 83.94 102 GLU A C 1
ATOM 821 O O . GLU A 1 102 ? -13.916 1.049 -0.796 1.00 83.94 102 GLU A O 1
ATOM 826 N N . SER A 1 103 ? -13.217 -0.800 -1.882 1.00 92.75 103 SER A N 1
ATOM 827 C CA . SER A 1 103 ? -13.377 -1.778 -0.811 1.00 92.75 103 SER A CA 1
ATOM 828 C C . SER A 1 103 ? -12.079 -2.569 -0.719 1.00 92.75 103 SER A C 1
ATOM 830 O O . SER A 1 103 ? -11.258 -2.516 -1.640 1.00 92.75 103 SER A O 1
ATOM 832 N N . LYS A 1 104 ? -11.871 -3.314 0.366 1.00 94.44 104 LYS A N 1
ATOM 833 C CA . LYS A 1 104 ? -10.647 -4.113 0.515 1.00 94.44 104 LYS A CA 1
ATOM 834 C C . LYS A 1 104 ? -10.538 -5.224 -0.540 1.00 94.44 104 LYS A C 1
ATOM 836 O O . LYS A 1 104 ? -9.452 -5.748 -0.750 1.00 94.44 104 LYS A O 1
ATOM 841 N N . GLU A 1 105 ? -11.636 -5.570 -1.209 1.00 95.06 105 GLU A N 1
ATOM 842 C CA . GLU A 1 105 ? -11.705 -6.538 -2.302 1.00 95.06 105 GLU A CA 1
ATOM 843 C C . GLU A 1 105 ? -11.486 -5.907 -3.687 1.00 95.06 105 GLU A C 1
ATOM 845 O O . GLU A 1 105 ? -11.339 -6.630 -4.669 1.00 95.06 105 GLU A O 1
ATOM 850 N N . ASN A 1 106 ? -11.494 -4.574 -3.793 1.00 94.69 106 ASN A N 1
ATOM 851 C CA . ASN A 1 106 ? -11.447 -3.870 -5.072 1.00 94.69 106 ASN A CA 1
ATOM 852 C C . ASN A 1 106 ? -10.700 -2.535 -4.950 1.00 94.69 106 ASN A C 1
ATOM 854 O O . ASN A 1 106 ? -11.305 -1.457 -4.964 1.00 94.69 106 ASN A O 1
ATOM 858 N N . ILE A 1 107 ? -9.377 -2.620 -4.816 1.00 95.75 107 ILE A N 1
ATOM 859 C CA . ILE A 1 107 ? -8.480 -1.468 -4.685 1.00 95.75 107 ILE A CA 1
ATOM 860 C C . ILE A 1 107 ? -7.832 -1.194 -6.031 1.00 95.75 107 ILE A C 1
ATOM 862 O O . ILE A 1 107 ? -7.172 -2.070 -6.588 1.00 95.75 107 ILE A O 1
ATOM 866 N N . LYS A 1 108 ? -7.990 0.019 -6.559 1.00 93.88 108 LYS A N 1
ATOM 867 C CA . LYS A 1 108 ? -7.416 0.369 -7.853 1.00 93.88 108 LYS A CA 1
ATOM 868 C C . LYS A 1 108 ? -5.909 0.573 -7.715 1.00 93.88 108 LYS A C 1
ATOM 870 O O . LYS A 1 108 ? -5.463 1.438 -6.965 1.00 93.88 108 LYS A O 1
ATOM 875 N N . MET A 1 109 ? -5.133 -0.167 -8.496 1.00 93.44 109 MET A N 1
ATOM 876 C CA . MET A 1 109 ? -3.689 0.036 -8.567 1.00 93.44 109 MET A CA 1
ATOM 877 C C . MET A 1 109 ? -3.328 1.248 -9.442 1.00 93.44 109 MET A C 1
ATOM 879 O O . MET A 1 109 ? -4.085 1.596 -10.360 1.00 93.44 109 MET A O 1
ATOM 883 N N . PRO A 1 110 ? -2.157 1.873 -9.218 1.00 92.44 110 PRO A N 1
ATOM 884 C CA . PRO A 1 110 ? -1.584 2.823 -10.164 1.00 92.44 110 PRO A CA 1
ATOM 885 C C . PRO A 1 110 ? -1.479 2.211 -11.563 1.00 92.44 110 PRO A C 1
ATOM 887 O O . PRO A 1 110 ? -1.083 1.055 -11.715 1.00 92.44 110 PRO A O 1
ATOM 890 N N . SER A 1 111 ? -1.826 2.984 -12.594 1.00 92.25 111 SER A N 1
ATOM 891 C CA . SER A 1 111 ? -1.592 2.551 -13.974 1.00 92.25 111 SER A CA 1
ATOM 892 C C . SER A 1 111 ? -0.107 2.649 -14.295 1.00 92.25 111 SER A C 1
ATOM 894 O O . SER A 1 111 ? 0.501 3.697 -14.094 1.00 92.25 111 SER A O 1
ATOM 896 N N . LEU A 1 112 ? 0.460 1.577 -14.838 1.00 91.38 112 LEU A N 1
ATOM 897 C CA . LEU A 1 112 ? 1.844 1.522 -15.303 1.00 91.38 112 LEU A CA 1
ATOM 898 C C . LEU A 1 112 ? 2.004 2.080 -16.727 1.00 91.38 112 LEU A C 1
ATOM 900 O O . LEU A 1 112 ? 3.128 2.217 -17.202 1.00 91.38 112 LEU A O 1
ATOM 904 N N . ASP A 1 113 ? 0.911 2.437 -17.413 1.00 89.62 113 ASP A N 1
ATOM 905 C CA . ASP A 1 113 ? 0.962 2.934 -18.797 1.00 89.62 113 ASP A CA 1
ATOM 906 C C . ASP A 1 113 ? 1.711 4.272 -18.927 1.00 89.62 113 ASP A C 1
ATOM 908 O O . ASP A 1 113 ? 2.213 4.599 -20.003 1.00 89.62 113 ASP A O 1
ATOM 912 N N . SER A 1 114 ? 1.784 5.057 -17.846 1.00 86.50 114 SER A N 1
ATOM 913 C CA . SER A 1 114 ? 2.508 6.333 -17.801 1.00 86.50 114 SER A CA 1
ATOM 914 C C . SER A 1 114 ? 3.938 6.213 -17.273 1.00 86.50 114 SER A C 1
ATOM 916 O O . SER A 1 114 ? 4.634 7.227 -17.169 1.00 86.50 114 SER A O 1
ATOM 918 N N . GLN A 1 115 ? 4.401 5.005 -16.938 1.00 88.06 115 GLN A N 1
ATOM 919 C CA . GLN A 1 115 ? 5.773 4.799 -16.495 1.00 88.06 115 GLN A CA 1
ATOM 920 C C . GLN A 1 115 ? 6.741 5.089 -17.652 1.00 88.06 115 GLN A C 1
ATOM 922 O O . GLN A 1 115 ? 6.664 4.498 -18.727 1.00 88.06 115 GLN A O 1
ATOM 927 N N . ASN A 1 116 ? 7.691 5.992 -17.423 1.00 85.00 116 ASN A N 1
ATOM 928 C CA . ASN A 1 116 ? 8.677 6.420 -18.423 1.00 85.00 116 ASN A CA 1
ATOM 929 C C . ASN A 1 116 ? 10.024 5.673 -18.314 1.00 85.00 116 ASN A C 1
ATOM 931 O O . ASN A 1 116 ? 10.955 5.969 -19.061 1.00 85.00 116 ASN A O 1
ATOM 935 N N . GLY A 1 117 ? 10.139 4.725 -17.379 1.00 79.50 117 GLY A N 1
ATOM 936 C CA . GLY A 1 117 ? 11.342 3.920 -17.160 1.00 79.50 117 GLY A CA 1
ATOM 937 C C . GLY A 1 117 ? 12.477 4.637 -16.424 1.00 79.50 117 GLY A C 1
ATOM 938 O O . GLY A 1 117 ? 13.580 4.094 -16.363 1.00 79.50 117 GLY A O 1
ATOM 939 N N . THR A 1 118 ? 12.241 5.828 -15.865 1.00 82.00 118 THR A N 1
ATOM 940 C CA . THR A 1 118 ? 13.208 6.487 -14.980 1.00 82.00 118 THR A CA 1
ATOM 941 C C . THR A 1 118 ? 12.965 6.088 -13.524 1.00 82.00 118 THR A C 1
ATOM 943 O O . THR A 1 118 ? 11.894 5.615 -13.149 1.00 82.00 118 THR A O 1
ATOM 946 N N . TRP A 1 119 ? 13.989 6.263 -12.687 1.00 81.31 119 TRP A N 1
ATOM 947 C CA . TRP A 1 119 ? 13.858 6.105 -11.234 1.00 81.31 119 TRP A CA 1
ATOM 948 C C . TRP A 1 119 ? 13.069 7.245 -10.584 1.00 81.31 119 TRP A C 1
ATOM 950 O O . TRP A 1 119 ? 12.633 7.123 -9.444 1.00 81.31 119 TRP A O 1
ATOM 960 N N . GLU A 1 120 ? 12.912 8.360 -11.296 1.00 82.56 120 GLU A N 1
ATOM 961 C CA . GLU A 1 120 ? 12.166 9.513 -10.818 1.00 82.56 120 GLU A CA 1
ATOM 962 C C . GLU A 1 120 ? 10.674 9.166 -10.772 1.00 82.56 120 GLU A C 1
ATOM 964 O O . GLU A 1 120 ? 10.088 8.788 -11.787 1.00 82.56 120 GLU A O 1
ATOM 969 N N . ASN A 1 121 ? 10.055 9.317 -9.601 1.00 82.38 121 ASN A N 1
ATOM 970 C CA . ASN A 1 121 ? 8.644 9.008 -9.358 1.00 82.38 121 ASN A CA 1
ATOM 971 C C . ASN A 1 121 ? 8.282 7.516 -9.521 1.00 82.38 121 ASN A C 1
ATOM 973 O O . ASN A 1 121 ? 7.142 7.200 -9.862 1.00 82.38 121 ASN A O 1
ATOM 977 N N . ILE A 1 122 ? 9.233 6.586 -9.358 1.00 85.69 122 ILE A N 1
ATOM 978 C CA . ILE A 1 122 ? 8.935 5.142 -9.413 1.00 85.69 122 ILE A CA 1
ATOM 979 C C . ILE A 1 122 ? 8.047 4.692 -8.242 1.00 85.69 122 ILE A C 1
ATOM 981 O O . ILE A 1 122 ? 7.253 3.768 -8.387 1.00 85.69 122 ILE A O 1
ATOM 985 N N . ASP A 1 123 ? 8.153 5.389 -7.114 1.00 85.94 123 ASP A N 1
ATOM 986 C CA . ASP A 1 123 ? 7.365 5.224 -5.896 1.00 85.94 123 ASP A CA 1
ATOM 987 C C . ASP A 1 123 ? 5.859 5.339 -6.161 1.00 85.94 123 ASP A C 1
ATOM 989 O O . ASP A 1 123 ? 5.101 4.490 -5.705 1.00 85.94 123 ASP A O 1
ATOM 993 N N . GLN A 1 124 ? 5.419 6.270 -7.016 1.00 89.56 124 GLN A N 1
ATOM 994 C CA . GLN A 1 124 ? 3.991 6.433 -7.339 1.00 89.56 124 GLN A CA 1
ATOM 995 C C . GLN A 1 124 ? 3.367 5.204 -8.036 1.00 89.56 124 GLN A C 1
ATOM 997 O O . GLN A 1 124 ? 2.144 5.086 -8.115 1.00 89.56 124 GLN A O 1
ATOM 1002 N N . TYR A 1 125 ? 4.199 4.320 -8.594 1.00 91.75 125 TYR A N 1
ATOM 1003 C CA . TYR A 1 125 ? 3.781 3.093 -9.273 1.00 91.75 125 TYR A CA 1
ATOM 1004 C C . TYR A 1 125 ? 3.980 1.845 -8.410 1.00 91.75 125 TYR A C 1
ATOM 1006 O O . TYR A 1 125 ? 3.461 0.781 -8.749 1.00 91.75 125 TYR A O 1
ATOM 1014 N N . ASP A 1 126 ? 4.731 1.951 -7.315 1.00 91.56 126 ASP A N 1
ATOM 1015 C CA . ASP A 1 126 ? 5.074 0.832 -6.450 1.00 91.56 126 ASP A CA 1
ATOM 1016 C C . ASP A 1 126 ? 3.910 0.517 -5.509 1.00 91.56 126 ASP A C 1
ATOM 1018 O O . ASP A 1 126 ? 3.756 1.102 -4.440 1.00 91.56 126 ASP A O 1
ATOM 1022 N N . PHE A 1 127 ? 3.039 -0.393 -5.944 1.00 95.00 127 PHE A N 1
ATOM 1023 C CA . PHE A 1 127 ? 1.862 -0.758 -5.169 1.00 95.00 127 PHE A CA 1
ATOM 1024 C C . PHE A 1 127 ? 2.239 -1.642 -3.975 1.00 95.00 127 PHE A C 1
ATOM 1026 O O . PHE A 1 127 ? 2.744 -2.763 -4.137 1.00 95.00 127 PHE A O 1
ATOM 1033 N N . LEU A 1 128 ? 1.947 -1.147 -2.771 1.00 96.50 128 LEU A N 1
ATOM 1034 C CA . LEU A 1 128 ? 2.266 -1.810 -1.512 1.00 96.50 128 LEU A CA 1
ATOM 1035 C C . LEU A 1 128 ? 1.002 -2.139 -0.729 1.00 96.50 128 LEU A C 1
ATOM 1037 O O . LEU A 1 128 ? 0.043 -1.370 -0.725 1.00 96.50 128 LEU A O 1
ATOM 1041 N N . VAL A 1 129 ? 1.045 -3.236 0.024 1.00 97.62 129 VAL A N 1
ATOM 1042 C CA . VAL A 1 129 ? -0.054 -3.648 0.906 1.00 97.62 129 VAL A CA 1
ATOM 1043 C C . VAL A 1 129 ? 0.448 -4.121 2.264 1.00 97.62 129 VAL A C 1
ATOM 1045 O O . VAL A 1 129 ? 1.523 -4.710 2.379 1.00 97.62 129 VAL A O 1
ATOM 1048 N N . ALA A 1 130 ? -0.351 -3.902 3.302 1.00 98.12 130 ALA A N 1
ATOM 1049 C CA . ALA A 1 130 ? -0.136 -4.412 4.647 1.00 98.12 130 ALA A CA 1
ATOM 1050 C C . ALA A 1 130 ? -1.465 -4.847 5.270 1.00 98.12 130 ALA A C 1
ATOM 1052 O O . ALA A 1 130 ? -2.531 -4.332 4.936 1.00 98.12 130 ALA A O 1
ATOM 1053 N N . SER A 1 131 ? -1.404 -5.775 6.221 1.00 98.12 131 SER A N 1
ATOM 1054 C CA . SER A 1 131 ? -2.565 -6.146 7.027 1.00 98.12 131 SER A CA 1
ATOM 1055 C C . SER A 1 131 ? -2.142 -6.495 8.442 1.00 98.12 131 SER A C 1
ATOM 1057 O O . SER A 1 131 ? -1.124 -7.166 8.628 1.00 98.12 131 SER A O 1
ATOM 1059 N N . ARG A 1 132 ? -2.936 -6.099 9.434 1.00 97.50 132 ARG A N 1
ATOM 1060 C CA . ARG A 1 132 ? -2.694 -6.432 10.838 1.00 97.50 132 ARG A CA 1
ATOM 1061 C C . ARG A 1 132 ? -4.011 -6.591 11.582 1.00 97.50 132 ARG A C 1
ATOM 1063 O O . ARG A 1 132 ? -4.867 -5.718 11.514 1.00 97.50 132 ARG A O 1
ATOM 1070 N N . LYS A 1 133 ? -4.145 -7.685 12.329 1.00 97.75 133 LYS A N 1
ATOM 1071 C CA . LYS A 1 133 ? -5.250 -7.904 13.264 1.00 97.75 133 LYS A CA 1
ATOM 1072 C C . LYS A 1 133 ? -4.777 -7.607 14.683 1.00 97.75 133 LYS A C 1
ATOM 1074 O O . LYS A 1 133 ? -3.717 -8.098 15.069 1.00 97.75 133 LYS A O 1
ATOM 1079 N N . LEU A 1 134 ? -5.508 -6.770 15.413 1.00 97.00 134 LEU A N 1
ATOM 1080 C CA . LEU A 1 134 ? -5.183 -6.376 16.788 1.00 97.00 134 LEU A CA 1
ATOM 1081 C C . LEU A 1 134 ? -6.385 -5.720 17.485 1.00 97.00 134 LEU A C 1
ATOM 1083 O O . LEU A 1 134 ? -7.314 -5.253 16.826 1.00 97.00 134 LEU A O 1
ATOM 1087 N N . SER A 1 135 ? -6.350 -5.663 18.814 1.00 96.06 135 SER A N 1
ATOM 1088 C CA . SER A 1 135 ? -7.290 -4.891 19.640 1.00 96.06 135 SER A CA 1
ATOM 1089 C C . SER A 1 135 ? -6.692 -3.546 20.063 1.00 96.06 135 SER A C 1
ATOM 1091 O O . SER A 1 135 ? -5.478 -3.343 19.965 1.00 96.06 135 SER A O 1
ATOM 1093 N N . TYR A 1 136 ? -7.528 -2.654 20.603 1.00 95.88 136 TYR A N 1
ATOM 1094 C CA . TYR A 1 136 ? -7.086 -1.353 21.117 1.00 95.88 136 TYR A CA 1
ATOM 1095 C C . TYR A 1 136 ? -5.946 -1.490 22.139 1.00 95.88 136 TYR A C 1
ATOM 1097 O O . TYR A 1 136 ? -4.925 -0.812 22.031 1.00 95.88 136 TYR A O 1
ATOM 1105 N N . ASP A 1 137 ? -6.086 -2.411 23.096 1.00 94.25 137 ASP A N 1
ATOM 1106 C CA . ASP A 1 137 ? -5.143 -2.584 24.209 1.00 94.25 137 ASP A CA 1
ATOM 1107 C C . ASP A 1 137 ? -3.776 -3.145 23.783 1.00 94.25 137 ASP A C 1
ATOM 1109 O O . ASP A 1 137 ? -2.833 -3.123 24.570 1.00 94.25 137 ASP A O 1
ATOM 1113 N N . THR A 1 138 ? -3.640 -3.618 22.537 1.00 93.75 138 THR A N 1
ATOM 1114 C CA . THR A 1 138 ? -2.363 -4.136 22.018 1.00 93.75 138 THR A CA 1
ATOM 1115 C C . THR A 1 138 ? -1.282 -3.054 21.985 1.00 93.75 138 THR A C 1
ATOM 1117 O O . THR A 1 138 ? -0.117 -3.346 22.247 1.00 93.75 138 THR A O 1
ATOM 1120 N N . ASP A 1 139 ? -1.656 -1.820 21.641 1.00 92.44 139 ASP A N 1
ATOM 1121 C CA . ASP A 1 139 ? -0.731 -0.682 21.544 1.00 92.44 139 ASP A CA 1
ATOM 1122 C C . ASP A 1 139 ? -1.465 0.653 21.760 1.00 92.44 139 ASP A C 1
ATOM 1124 O O . ASP A 1 139 ? -1.247 1.638 21.060 1.00 92.44 139 ASP A O 1
ATOM 1128 N N . LEU A 1 140 ? -2.422 0.660 22.696 1.00 94.00 140 LEU A N 1
ATOM 1129 C CA . LEU A 1 140 ? -3.222 1.832 23.082 1.00 94.00 140 LEU A CA 1
ATOM 1130 C C . LEU A 1 140 ? -3.830 2.589 21.885 1.00 94.00 140 LEU A C 1
ATOM 1132 O O . LEU A 1 140 ? -3.808 3.817 21.828 1.00 94.00 140 LEU A O 1
ATOM 1136 N N . GLY A 1 141 ? -4.368 1.838 20.924 1.00 93.88 141 GLY A N 1
ATOM 1137 C CA . GLY A 1 141 ? -5.002 2.368 19.719 1.00 93.88 141 GLY A CA 1
ATOM 1138 C C . GLY A 1 141 ? -4.066 2.644 18.536 1.00 93.88 141 GLY A C 1
ATOM 1139 O O . GLY A 1 141 ? -4.551 3.035 17.471 1.00 93.88 141 GLY A O 1
ATOM 1140 N N . ASN A 1 142 ? -2.757 2.414 18.674 1.00 96.88 142 ASN A N 1
ATOM 1141 C CA . ASN A 1 142 ? -1.804 2.500 17.569 1.00 96.88 142 ASN A CA 1
ATOM 1142 C C . ASN A 1 142 ? -1.793 1.225 16.712 1.00 96.88 142 ASN A C 1
ATOM 1144 O O . ASN A 1 142 ? -1.554 0.111 17.177 1.00 96.88 142 ASN A O 1
ATOM 1148 N N . VAL A 1 143 ? -2.000 1.392 15.411 1.00 98.06 143 VAL A N 1
ATOM 1149 C CA . VAL A 1 143 ? -1.903 0.329 14.413 1.00 98.06 143 VAL A CA 1
ATOM 1150 C C . VAL A 1 143 ? -0.555 0.455 13.716 1.00 98.06 143 VAL A C 1
ATOM 1152 O O . VAL A 1 143 ? -0.392 1.189 12.741 1.00 98.06 143 VAL A O 1
ATOM 1155 N N . ALA A 1 144 ? 0.441 -0.271 14.230 1.00 97.31 144 ALA A N 1
ATOM 1156 C CA . ALA A 1 144 ? 1.775 -0.287 13.636 1.00 97.31 144 ALA A CA 1
ATOM 1157 C C . ALA A 1 144 ? 1.926 -1.380 12.562 1.00 97.31 144 ALA A C 1
ATOM 1159 O O . ALA A 1 144 ? 2.102 -2.558 12.883 1.00 97.31 144 ALA A O 1
ATOM 1160 N N . PHE A 1 145 ? 1.934 -0.992 11.290 1.00 97.56 145 PHE A N 1
ATOM 1161 C CA . PHE A 1 145 ? 2.367 -1.819 10.163 1.00 97.56 145 PHE A CA 1
ATOM 1162 C C . PHE A 1 145 ? 3.897 -1.867 10.126 1.00 97.56 145 PHE A C 1
ATOM 1164 O O . PHE A 1 145 ? 4.566 -1.072 9.464 1.00 97.56 145 PHE A O 1
ATOM 1171 N N . SER A 1 146 ? 4.478 -2.768 10.917 1.00 93.00 146 SER A N 1
ATOM 1172 C CA . SER A 1 146 ? 5.927 -2.944 11.027 1.00 93.00 146 SER A CA 1
ATOM 1173 C C . SER A 1 146 ? 6.296 -4.399 11.323 1.00 93.00 146 SER A C 1
ATOM 1175 O O . SER A 1 146 ? 5.424 -5.205 11.651 1.00 93.00 146 SER A O 1
ATOM 1177 N N . GLY A 1 147 ? 7.580 -4.749 11.183 1.00 90.12 147 GLY A N 1
ATOM 1178 C CA . GLY A 1 147 ? 8.031 -6.138 11.316 1.00 90.12 147 GLY A CA 1
ATOM 1179 C C . GLY A 1 147 ? 7.328 -7.032 10.295 1.00 90.12 147 GLY A C 1
ATOM 1180 O O . GLY A 1 147 ? 7.266 -6.686 9.116 1.00 90.12 147 GLY A O 1
ATOM 1181 N N . ASP A 1 148 ? 6.733 -8.129 10.753 1.00 92.06 148 ASP A N 1
ATOM 1182 C CA . ASP A 1 148 ? 6.008 -9.081 9.897 1.00 92.06 148 ASP A CA 1
ATOM 1183 C C . ASP A 1 148 ? 4.733 -8.494 9.259 1.00 92.06 148 ASP A C 1
ATOM 1185 O O . ASP A 1 148 ? 4.250 -9.005 8.244 1.00 92.06 148 ASP A O 1
ATOM 1189 N N . TYR A 1 149 ? 4.227 -7.389 9.822 1.00 95.62 149 TYR A N 1
ATOM 1190 C CA . TYR A 1 149 ? 3.051 -6.642 9.355 1.00 95.62 149 TYR A CA 1
ATOM 1191 C C . TYR A 1 149 ? 3.414 -5.388 8.553 1.00 95.62 149 TYR A C 1
ATOM 1193 O O . TYR A 1 149 ? 2.561 -4.531 8.328 1.00 95.62 149 TYR A O 1
ATOM 1201 N N . SER A 1 150 ? 4.688 -5.225 8.190 1.00 95.50 150 SER A N 1
ATOM 1202 C CA . SER A 1 150 ? 5.129 -4.128 7.327 1.00 95.50 150 SER A CA 1
ATOM 1203 C C . SER A 1 150 ? 4.517 -4.224 5.928 1.00 95.50 150 SER A C 1
ATOM 1205 O O . SER A 1 150 ? 4.078 -5.293 5.495 1.00 95.50 150 SER A O 1
ATOM 1207 N N . PHE A 1 151 ? 4.494 -3.092 5.225 1.00 96.69 151 PHE A N 1
ATOM 1208 C CA . PHE A 1 151 ? 4.060 -3.025 3.835 1.00 96.69 151 PHE A CA 1
ATOM 1209 C C . PHE A 1 151 ? 4.952 -3.886 2.944 1.00 96.69 151 PHE A C 1
ATOM 1211 O O . PHE A 1 151 ? 6.175 -3.877 3.081 1.00 96.69 151 PHE A O 1
ATOM 1218 N N . LYS A 1 152 ? 4.330 -4.627 2.030 1.00 93.69 152 LYS A N 1
ATOM 1219 C CA . LYS A 1 152 ? 4.989 -5.522 1.079 1.00 93.69 152 LYS A CA 1
ATOM 1220 C C . LYS A 1 152 ? 4.687 -5.062 -0.337 1.00 93.69 152 LYS A C 1
ATOM 1222 O O . LYS A 1 152 ? 3.551 -4.695 -0.627 1.00 93.69 152 LYS A O 1
ATOM 1227 N N . HIS A 1 153 ? 5.689 -5.146 -1.203 1.00 92.62 153 HIS A N 1
ATOM 1228 C CA . HIS A 1 153 ? 5.524 -4.928 -2.636 1.00 92.62 153 HIS A CA 1
ATOM 1229 C C . HIS A 1 153 ? 4.629 -6.021 -3.227 1.00 92.62 153 HIS A C 1
ATOM 1231 O O . HIS A 1 153 ? 4.885 -7.210 -3.021 1.00 92.62 153 HIS A O 1
ATOM 1237 N N . VAL A 1 154 ? 3.586 -5.619 -3.952 1.00 92.38 154 VAL A N 1
ATOM 1238 C CA .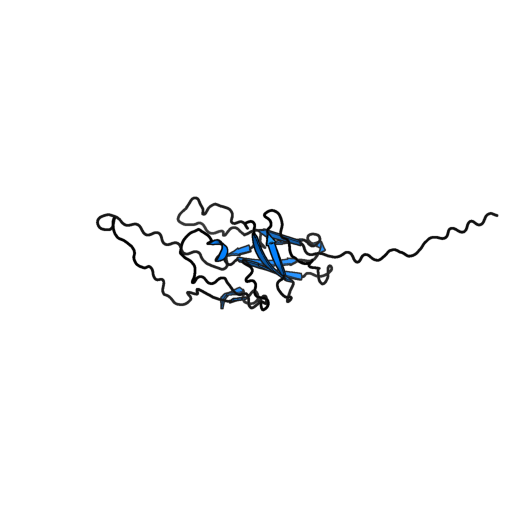 VAL A 1 154 ? 2.728 -6.547 -4.711 1.00 92.38 154 VAL A CA 1
ATOM 1239 C C . VAL A 1 154 ? 3.293 -6.775 -6.112 1.00 92.38 154 VAL A C 1
ATOM 1241 O O . VAL A 1 154 ? 3.181 -7.866 -6.672 1.00 92.38 154 VAL A O 1
ATOM 1244 N N . LEU A 1 155 ? 3.910 -5.740 -6.681 1.00 89.62 155 LEU A N 1
ATOM 1245 C CA . LEU A 1 155 ? 4.489 -5.764 -8.016 1.00 89.62 155 LEU A CA 1
ATOM 1246 C C . LEU A 1 155 ? 5.899 -6.362 -8.024 1.00 89.62 155 LEU A C 1
ATOM 1248 O O . LEU A 1 155 ? 6.580 -6.462 -7.005 1.00 89.62 155 LEU A O 1
ATOM 1252 N N . SER A 1 156 ? 6.351 -6.743 -9.218 1.00 86.44 156 SER A N 1
ATOM 1253 C CA . SER A 1 156 ? 7.741 -7.121 -9.477 1.00 86.44 156 SER A CA 1
ATOM 1254 C C . SER A 1 156 ? 8.449 -6.023 -10.259 1.00 86.44 156 SER A C 1
ATOM 1256 O O . SER A 1 156 ? 7.923 -5.531 -11.255 1.00 86.44 156 SER A O 1
ATOM 1258 N N . LEU A 1 157 ? 9.673 -5.688 -9.852 1.00 86.06 157 LEU A N 1
ATOM 1259 C CA . LEU A 1 157 ? 10.522 -4.759 -10.589 1.00 86.06 157 LEU A CA 1
ATOM 1260 C C . LEU A 1 157 ? 11.298 -5.499 -11.685 1.00 86.06 157 LEU A C 1
ATOM 1262 O O . LEU A 1 157 ? 12.092 -6.397 -11.399 1.00 86.06 157 LEU A O 1
ATOM 1266 N N . LEU A 1 158 ? 11.111 -5.087 -12.940 1.00 85.69 158 LEU A N 1
ATOM 1267 C CA . LEU A 1 158 ? 11.920 -5.542 -14.068 1.00 85.69 158 LEU A CA 1
ATOM 1268 C C . LEU A 1 158 ? 12.903 -4.447 -14.483 1.00 85.69 158 LEU A C 1
ATOM 1270 O O . LEU A 1 158 ? 12.507 -3.354 -14.877 1.00 85.69 158 LEU A O 1
ATOM 1274 N N . LYS A 1 159 ? 14.195 -4.775 -14.453 1.00 83.88 159 LYS A N 1
ATOM 1275 C CA . LYS A 1 159 ? 15.283 -3.885 -14.860 1.00 83.88 159 LYS A CA 1
ATOM 1276 C C . LYS A 1 159 ? 16.055 -4.498 -16.017 1.00 83.88 159 LYS A C 1
ATOM 1278 O O . LYS A 1 159 ? 16.586 -5.601 -15.897 1.00 83.88 159 LYS A O 1
ATOM 1283 N N . ILE A 1 160 ? 16.144 -3.768 -17.123 1.00 84.31 160 ILE A N 1
ATOM 1284 C CA . ILE A 1 160 ? 16.837 -4.206 -18.335 1.00 84.31 160 ILE A CA 1
ATOM 1285 C C . ILE A 1 160 ? 18.026 -3.273 -18.557 1.00 84.31 160 ILE A C 1
ATOM 1287 O O . ILE A 1 160 ? 17.850 -2.098 -18.862 1.00 84.31 160 ILE A O 1
ATOM 1291 N N . ASN A 1 161 ? 19.242 -3.799 -18.403 1.00 84.62 161 ASN A N 1
ATOM 1292 C CA . ASN A 1 161 ? 20.469 -3.069 -18.720 1.00 84.62 161 ASN A CA 1
ATOM 1293 C C . ASN A 1 161 ? 20.953 -3.504 -20.106 1.00 84.62 161 ASN A C 1
ATOM 1295 O O . ASN A 1 161 ? 21.260 -4.679 -20.302 1.00 84.62 161 ASN A O 1
ATOM 1299 N N . ILE A 1 162 ? 21.042 -2.570 -21.054 1.00 85.38 162 ILE A N 1
ATOM 1300 C CA . ILE A 1 162 ? 21.538 -2.838 -22.410 1.00 85.38 162 ILE A CA 1
ATOM 1301 C C . ILE A 1 162 ? 22.836 -2.062 -22.605 1.00 85.38 162 ILE A C 1
ATOM 1303 O O . ILE A 1 162 ? 22.887 -0.859 -22.359 1.00 85.38 162 ILE A O 1
ATOM 1307 N N . LYS A 1 163 ? 23.891 -2.757 -23.037 1.00 87.94 163 LYS A N 1
ATOM 1308 C CA . LYS A 1 163 ? 25.213 -2.181 -23.292 1.00 87.94 163 LYS A CA 1
ATOM 1309 C C . LYS A 1 163 ? 25.636 -2.500 -24.723 1.00 87.94 163 LYS A C 1
ATOM 1311 O O . LYS A 1 163 ? 25.686 -3.668 -25.097 1.00 87.94 163 LYS A O 1
ATOM 1316 N N . GLY A 1 164 ? 25.940 -1.466 -25.505 1.00 89.00 164 GLY A N 1
ATOM 1317 C CA . GLY A 1 164 ? 26.572 -1.612 -26.816 1.00 89.00 164 GLY A CA 1
ATOM 1318 C C . GLY A 1 164 ? 28.084 -1.795 -26.680 1.00 89.00 164 GLY A C 1
ATOM 1319 O O . GLY A 1 164 ? 28.723 -1.110 -25.882 1.00 89.00 164 GLY A O 1
ATOM 1320 N N . GLU A 1 165 ? 28.663 -2.704 -27.462 1.00 92.56 165 GLU A N 1
ATOM 1321 C CA . GLU A 1 165 ? 30.112 -2.937 -27.543 1.00 92.56 165 GLU A CA 1
ATOM 1322 C C . GLU A 1 165 ? 30.534 -3.147 -29.009 1.00 92.56 165 GLU A C 1
ATOM 1324 O O . GLU A 1 165 ? 29.710 -3.509 -29.852 1.00 92.56 165 GLU A O 1
ATOM 1329 N N . GLY A 1 166 ? 31.812 -2.903 -29.329 1.00 93.12 166 GLY A N 1
ATOM 1330 C CA . GLY A 1 166 ? 32.352 -3.055 -30.688 1.00 93.12 166 GLY A CA 1
ATOM 1331 C C . GLY A 1 166 ? 31.620 -2.189 -31.718 1.00 93.12 166 GLY A C 1
ATOM 1332 O O . GLY A 1 166 ? 31.393 -1.002 -31.485 1.00 93.12 166 GLY A O 1
ATOM 1333 N N . ASP A 1 167 ? 31.202 -2.798 -32.827 1.00 91.31 167 ASP A N 1
ATOM 1334 C CA . ASP A 1 167 ? 30.465 -2.125 -33.908 1.00 91.31 167 ASP A CA 1
ATOM 1335 C C . ASP A 1 167 ? 29.099 -1.571 -33.457 1.00 91.31 167 ASP A C 1
ATOM 1337 O O . ASP A 1 167 ? 28.545 -0.674 -34.089 1.00 91.31 167 ASP A O 1
ATOM 1341 N N . MET A 1 168 ? 28.570 -2.056 -32.327 1.00 90.00 168 MET A N 1
ATOM 1342 C CA . MET A 1 168 ? 27.315 -1.592 -31.726 1.00 90.00 168 MET A CA 1
ATOM 1343 C C . MET A 1 168 ? 27.526 -0.505 -30.664 1.00 90.00 168 MET A C 1
ATOM 1345 O O . MET A 1 168 ? 26.560 -0.072 -30.039 1.00 90.00 168 MET A O 1
ATOM 1349 N N . ALA A 1 169 ? 28.760 -0.037 -30.441 1.00 90.31 169 ALA A N 1
ATOM 1350 C CA . ALA A 1 169 ? 29.057 0.981 -29.428 1.00 90.31 169 ALA A CA 1
ATOM 1351 C C . ALA A 1 169 ? 28.321 2.315 -29.661 1.00 90.31 169 ALA A C 1
ATOM 1353 O O . ALA A 1 169 ? 28.144 3.080 -28.719 1.00 90.31 169 ALA A O 1
ATOM 1354 N N . GLN A 1 170 ? 27.898 2.591 -30.899 1.00 89.31 170 GLN A N 1
ATOM 1355 C CA . GLN A 1 170 ? 27.144 3.793 -31.283 1.00 89.31 170 GLN A CA 1
ATOM 1356 C C . GLN A 1 170 ? 25.683 3.491 -31.665 1.00 89.31 170 GLN A C 1
ATOM 1358 O O . GLN A 1 170 ? 25.001 4.347 -32.226 1.00 89.31 170 GLN A O 1
ATOM 1363 N N . ALA A 1 171 ? 25.195 2.273 -31.413 1.00 90.25 171 ALA A N 1
ATOM 1364 C CA . ALA A 1 171 ? 23.822 1.909 -31.737 1.00 90.25 171 ALA A CA 1
ATOM 1365 C C . ALA A 1 171 ? 22.823 2.630 -30.817 1.00 90.25 171 ALA A C 1
ATOM 1367 O O . ALA A 1 171 ? 23.049 2.768 -29.615 1.00 90.25 171 ALA A O 1
ATOM 1368 N N . VAL A 1 172 ? 21.689 3.044 -31.384 1.00 89.81 172 VAL A N 1
ATOM 1369 C CA . VAL A 1 172 ? 20.575 3.655 -30.648 1.00 89.81 172 VAL A CA 1
ATOM 1370 C C . VAL A 1 172 ? 19.435 2.649 -30.552 1.00 89.81 172 VAL A C 1
ATOM 1372 O O . VAL A 1 172 ? 19.083 2.001 -31.537 1.00 89.81 172 VAL A O 1
ATOM 1375 N N . ILE A 1 173 ? 18.851 2.521 -29.361 1.00 87.69 173 ILE A N 1
ATOM 1376 C CA . ILE A 1 173 ? 17.650 1.714 -29.146 1.00 87.69 173 ILE A CA 1
ATOM 1377 C C . ILE A 1 173 ? 16.438 2.595 -29.430 1.00 87.69 173 ILE A C 1
ATOM 1379 O O . ILE A 1 173 ? 16.198 3.560 -28.713 1.00 87.69 173 ILE A O 1
ATOM 1383 N N . ASP A 1 174 ? 15.682 2.243 -30.465 1.00 86.44 174 ASP A N 1
ATOM 1384 C CA . ASP A 1 174 ? 14.454 2.951 -30.839 1.00 86.44 174 ASP A CA 1
ATOM 1385 C C . ASP A 1 174 ? 13.257 2.528 -29.969 1.00 86.44 174 ASP A C 1
ATOM 1387 O O . ASP A 1 174 ? 12.503 3.359 -29.468 1.00 86.44 174 ASP A O 1
ATOM 1391 N N . LYS A 1 175 ? 13.096 1.218 -29.731 1.00 86.88 175 LYS A N 1
ATOM 1392 C CA . LYS A 1 175 ? 11.962 0.678 -28.973 1.00 86.88 175 LYS A CA 1
ATOM 1393 C C . LYS A 1 175 ? 12.307 -0.616 -28.248 1.00 86.88 175 LYS A C 1
ATOM 1395 O O . LYS A 1 175 ? 12.934 -1.511 -28.810 1.00 86.88 175 LYS A O 1
ATOM 1400 N N . ILE A 1 176 ? 11.792 -0.746 -27.027 1.00 86.19 176 ILE A N 1
ATOM 1401 C CA . ILE A 1 176 ? 11.722 -2.004 -26.279 1.00 86.19 176 ILE A CA 1
ATOM 1402 C C . ILE A 1 176 ? 10.243 -2.352 -26.115 1.00 86.19 176 ILE A C 1
ATOM 1404 O O . ILE A 1 176 ? 9.438 -1.496 -25.750 1.00 86.19 176 ILE A O 1
ATOM 1408 N N . ARG A 1 177 ? 9.868 -3.601 -26.403 1.00 88.31 177 ARG A N 1
ATOM 1409 C CA . ARG A 1 177 ? 8.514 -4.113 -26.169 1.00 88.31 177 ARG A CA 1
ATOM 1410 C C . ARG A 1 177 ? 8.599 -5.422 -25.400 1.00 88.31 177 ARG A C 1
ATOM 1412 O O . ARG A 1 177 ? 9.354 -6.310 -25.782 1.00 88.31 177 ARG A O 1
ATOM 1419 N N . LEU A 1 178 ? 7.813 -5.519 -24.335 1.00 87.44 178 LEU A N 1
ATOM 1420 C CA . LEU A 1 178 ? 7.618 -6.742 -23.569 1.00 87.44 178 LEU A CA 1
ATOM 1421 C C . LEU A 1 178 ? 6.248 -7.310 -23.929 1.00 87.44 178 LEU A C 1
ATOM 1423 O O . LEU A 1 178 ? 5.251 -6.590 -23.913 1.00 87.44 178 LEU A O 1
ATOM 1427 N N . GLU A 1 179 ? 6.210 -8.585 -24.295 1.00 90.38 179 GLU A N 1
ATOM 1428 C CA . GLU A 1 179 ? 4.994 -9.287 -24.697 1.00 90.38 179 GLU A CA 1
ATOM 1429 C C . GLU A 1 179 ? 4.943 -10.640 -23.992 1.00 90.38 179 GLU A C 1
ATOM 1431 O O . GLU A 1 179 ? 5.959 -11.321 -23.846 1.00 90.38 179 GLU A O 1
ATOM 1436 N N . GLY A 1 180 ? 3.754 -11.033 -23.551 1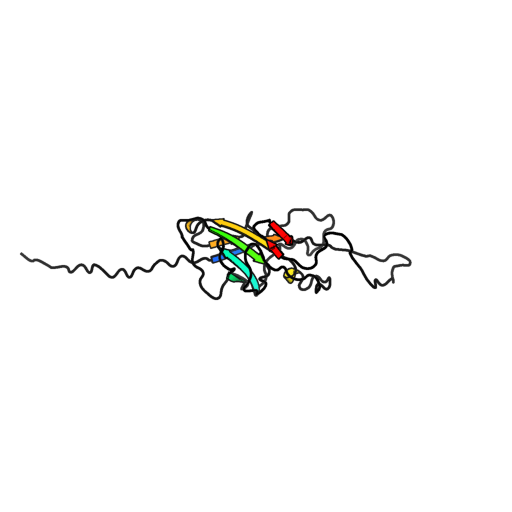.00 88.25 180 GLY A N 1
ATOM 1437 C CA . GLY A 1 180 ? 3.541 -12.292 -22.857 1.00 88.25 180 GLY A CA 1
ATOM 1438 C C . GLY A 1 180 ? 2.175 -12.334 -22.189 1.00 88.25 180 GLY A C 1
ATOM 1439 O O . GLY A 1 180 ? 1.553 -11.301 -21.943 1.00 88.25 180 GLY A O 1
ATOM 1440 N N . ASN A 1 181 ? 1.710 -13.543 -21.890 1.00 88.44 181 ASN A N 1
ATOM 1441 C CA . ASN A 1 181 ? 0.490 -13.731 -21.114 1.00 88.44 181 ASN A CA 1
ATOM 1442 C C . ASN A 1 181 ? 0.737 -13.326 -19.654 1.00 88.44 181 ASN A C 1
ATOM 1444 O O . ASN A 1 181 ? 1.796 -13.625 -19.104 1.00 88.44 181 ASN A O 1
ATOM 1448 N N . GLY A 1 182 ? -0.246 -12.684 -19.021 1.00 83.94 182 GLY A N 1
ATOM 1449 C CA . GLY A 1 182 ? -0.169 -12.301 -17.606 1.00 83.94 182 GLY A CA 1
ATOM 1450 C C . GLY A 1 182 ? 0.646 -11.036 -17.318 1.00 83.94 182 GLY A C 1
ATOM 1451 O O . GLY A 1 182 ? 0.839 -10.705 -16.153 1.00 83.94 182 GLY A O 1
ATOM 1452 N N . LEU A 1 183 ? 1.105 -10.314 -18.346 1.00 88.19 183 LEU A N 1
ATOM 1453 C CA . LEU A 1 183 ? 1.583 -8.943 -18.173 1.00 88.19 183 LEU A CA 1
ATOM 1454 C C . LEU A 1 183 ? 0.373 -8.021 -18.037 1.00 88.19 183 LEU A C 1
ATOM 1456 O O . LEU A 1 183 ? -0.473 -7.983 -18.931 1.00 88.19 183 LEU A O 1
ATOM 1460 N N . THR A 1 184 ? 0.305 -7.279 -16.936 1.00 88.31 184 THR A N 1
ATOM 1461 C CA . THR A 1 184 ? -0.735 -6.277 -16.717 1.00 88.31 184 THR A CA 1
ATOM 1462 C C . THR A 1 184 ? -0.124 -4.914 -16.429 1.00 88.31 184 THR A C 1
ATOM 1464 O O . THR A 1 184 ? 0.891 -4.820 -15.739 1.00 88.31 184 THR A O 1
ATOM 1467 N N . THR A 1 185 ? -0.733 -3.862 -16.972 1.00 89.12 185 THR A N 1
ATOM 1468 C CA . THR A 1 185 ? -0.367 -2.468 -16.686 1.00 89.12 185 THR A CA 1
ATOM 1469 C C . THR A 1 185 ? -1.382 -1.775 -15.785 1.00 89.12 185 THR A C 1
ATOM 1471 O O . THR A 1 185 ? -1.090 -0.716 -15.241 1.00 89.12 185 THR A O 1
ATOM 1474 N N . GLN A 1 186 ? -2.563 -2.365 -15.593 1.00 90.25 186 GLN A N 1
ATOM 1475 C CA . GLN A 1 186 ? -3.620 -1.853 -14.727 1.00 90.25 186 GLN A CA 1
ATOM 1476 C C . GLN A 1 186 ? -4.336 -3.022 -14.060 1.00 90.25 186 GLN A C 1
ATOM 1478 O O . GLN A 1 186 ? -4.457 -4.095 -14.643 1.00 90.25 186 GLN A O 1
ATOM 1483 N N . GLY A 1 187 ? -4.853 -2.823 -12.857 1.00 92.94 187 GLY A N 1
ATOM 1484 C CA . GLY A 1 187 ? -5.615 -3.871 -12.198 1.00 92.94 187 GLY A CA 1
ATOM 1485 C C . GLY A 1 187 ? -6.220 -3.418 -10.889 1.00 92.94 187 GLY A C 1
ATOM 1486 O O . GLY A 1 187 ? -6.002 -2.290 -10.429 1.00 92.94 187 GLY A O 1
ATOM 1487 N N . TYR A 1 188 ? -6.979 -4.333 -10.308 1.00 94.88 188 TYR A N 1
ATOM 1488 C CA . TYR A 1 188 ? -7.574 -4.180 -8.995 1.00 94.88 188 TYR A CA 1
ATOM 1489 C C . TYR A 1 188 ? -7.016 -5.240 -8.058 1.00 94.88 188 TYR A C 1
ATOM 1491 O O . TYR A 1 188 ? -6.975 -6.420 -8.396 1.00 94.88 188 TYR A O 1
ATOM 1499 N N . TYR A 1 189 ? -6.568 -4.813 -6.884 1.00 96.06 189 TYR A N 1
ATOM 1500 C CA . TYR A 1 189 ? -6.084 -5.705 -5.845 1.00 96.06 189 TYR A CA 1
ATOM 1501 C C . TYR A 1 189 ? -7.198 -6.040 -4.853 1.00 96.06 189 TYR A C 1
ATOM 1503 O O . TYR A 1 189 ? -7.963 -5.162 -4.444 1.00 96.06 189 TYR A O 1
ATOM 1511 N N . SER A 1 190 ? -7.230 -7.300 -4.420 1.00 96.88 190 SER A N 1
ATOM 1512 C CA . SER A 1 190 ? -8.127 -7.788 -3.375 1.00 96.88 190 SER A CA 1
ATOM 1513 C C . SER A 1 190 ? -7.343 -8.358 -2.197 1.00 96.88 190 SER A C 1
ATOM 1515 O O . SER A 1 190 ? -6.534 -9.272 -2.359 1.00 96.88 190 SER A O 1
ATOM 1517 N N . PHE A 1 191 ? -7.630 -7.875 -0.987 1.00 96.81 191 PHE A N 1
ATOM 1518 C CA . PHE A 1 191 ? -7.155 -8.473 0.262 1.00 96.81 191 PHE A CA 1
ATOM 1519 C C . PHE A 1 191 ? -7.815 -9.820 0.578 1.00 96.81 191 PHE A C 1
ATOM 1521 O O . PHE A 1 191 ? -7.268 -10.577 1.376 1.00 96.81 191 PHE A O 1
ATOM 1528 N N . GLU A 1 192 ? -8.965 -10.133 -0.025 1.00 94.88 192 GLU A N 1
ATOM 1529 C CA . GLU A 1 192 ? -9.644 -11.416 0.178 1.00 94.88 192 GLU A CA 1
ATOM 1530 C C . GLU A 1 192 ? -8.954 -12.540 -0.600 1.00 94.88 192 GLU A C 1
ATOM 1532 O O . GLU A 1 192 ? -8.689 -13.608 -0.049 1.00 94.88 192 GLU A O 1
ATOM 1537 N N . THR A 1 193 ? -8.607 -12.292 -1.866 1.00 96.12 193 THR A N 1
ATOM 1538 C CA . THR A 1 193 ? -7.921 -13.281 -2.713 1.00 96.12 193 THR A CA 1
ATOM 1539 C C . THR A 1 193 ? -6.401 -13.128 -2.706 1.00 96.12 193 THR A C 1
ATOM 1541 O O . THR A 1 193 ? -5.701 -14.020 -3.186 1.00 96.12 193 THR A O 1
ATOM 1544 N N . ASN A 1 194 ? -5.884 -12.020 -2.162 1.00 94.56 194 ASN A N 1
ATOM 1545 C CA . ASN A 1 194 ? -4.467 -11.658 -2.161 1.00 94.56 194 ASN A CA 1
ATOM 1546 C C . ASN A 1 194 ? -3.872 -11.673 -3.585 1.00 94.56 194 ASN A C 1
ATOM 1548 O O . ASN A 1 194 ? -2.794 -12.223 -3.824 1.00 94.56 194 ASN A O 1
ATOM 1552 N N . SER A 1 195 ? -4.619 -11.122 -4.549 1.00 93.06 195 SER A N 1
ATOM 1553 C CA . SER A 1 195 ? -4.291 -11.165 -5.977 1.00 93.06 195 SER A CA 1
ATOM 1554 C C . SER A 1 195 ? -4.748 -9.912 -6.724 1.00 93.06 195 SER A C 1
ATOM 1556 O O . SER A 1 195 ? -5.611 -9.174 -6.250 1.00 93.06 195 SER A O 1
ATOM 1558 N N . ILE A 1 196 ? -4.186 -9.722 -7.920 1.00 92.94 196 ILE A N 1
ATOM 1559 C CA . ILE A 1 196 ? -4.579 -8.683 -8.877 1.00 92.94 196 ILE A CA 1
ATOM 1560 C C . ILE A 1 196 ? -5.514 -9.297 -9.925 1.00 92.94 196 ILE A C 1
ATOM 1562 O O . ILE A 1 196 ? -5.239 -10.398 -10.411 1.00 92.94 196 ILE A O 1
ATOM 1566 N N . THR A 1 197 ? -6.584 -8.583 -10.277 1.00 89.50 197 THR A N 1
ATOM 1567 C CA . THR A 1 197 ? -7.504 -8.895 -11.387 1.00 89.50 197 THR A CA 1
ATOM 1568 C C . THR A 1 197 ? -7.574 -7.772 -12.404 1.00 89.50 197 THR A C 1
ATOM 1570 O O . THR A 1 197 ? -7.514 -6.596 -11.968 1.00 89.50 197 THR A O 1
#

InterPro domains:
  IPR025049 Fimbrillin-like 1 [PF13149] (48-197)
  IPR042278 Fimbrillin-like 1, N-terminal [G3DSA:2.60.40.2620] (8-157)

Secondary structure (DSSP, 8-state):
--------------------B-EEEE-BPP--S--SS--TTTTSPP-PPTT-EEEEEETTSPPEEEEE-SS-EE-SS--B-S-TTSEEEEEEEES----TT-BTTBEEPPPGGG--SSSTT-GGG--EEEEEEEEGGGTTTEEEE-GGGSBEE-S----------GGGTT----------TT--SS-EEETTTTEE-

Sequence (197 aa):
MYFSACQGSEELEQSQEKEYTVSIMARIGKTVSGARYLQDHENAIASFSKTDDIGVFMDNDSAVRWIFDGTSWTTEKSVFWKDKNQEHTFYAYYPHSGSKAESKENIKMPSLDSQNGTWENIDQYDFLVASRKLSYDTDLGNVAFSGDYSFKHVLSLLKINIKGEGDMAQAVIDKIRLEGNGLTTQGYYSFETNSIT

pLDDT: mean 84.33, std 17.96, range [34.5, 98.5]

Organism: NCBI:txid408170

Foldseek 3Di:
DDDDDDPPPDDDPVPPPPQQFAFEAAAADDPPDDDPDDDPVNPDRDGDDFQAWKFKDWAWDWTFIWGHRRPGTDGPDTDGDPDQVDKIKMKMKPRQPPDRPDTLAWGKADFQPPPPPDPVCVRNRFIWMFMDIDHCVVPVNYDYCDDVRHIYGPDDDDDDDDAADDPRNPPDDPDDDDDDPPDDRIFTAHPVVRDTD

Radius of gyration: 24.51 Å; chains: 1; bounding box: 57×33×103 Å